Protein AF-A0A6S7GR32-F1 (afdb_monomer)

Secondary structure (DSSP, 8-state):
-HHHHHHHHHHHHHHHHIIIIIS----HHHHHHHHHHHHH-S-HHHHHHHHHHHHHH-HHHHTSS-HHHHHHHHHHHTTS-S-HHHHHHHHHHHHHTT-HHHHHHHHHHHTT-SSHHHHHHHHHHHHHTT--SHHHHHHHHHHHHH-S-HHHHHHHHHHHHHTT---HHHHHHHHHHHTT-STTGGG-

Solvent-accessible surface area (backbone atoms only — not comparable to full-atom values): 10186 Å² total; per-residue (Å²): 114,73,71,60,54,52,53,52,51,56,50,50,58,51,49,52,50,42,42,41,68,73,67,61,52,56,49,66,68,57,49,52,51,34,52,47,40,49,72,68,51,87,50,61,70,54,28,37,50,24,36,58,51,52,47,69,56,25,39,81,54,64,52,74,80,54,55,66,64,55,46,53,56,45,57,49,37,33,48,74,47,89,52,63,67,42,18,44,41,40,42,52,32,30,48,58,56,71,40,41,69,61,52,54,54,50,29,66,62,26,55,75,42,92,48,54,66,53,19,27,41,18,38,41,29,35,41,46,62,62,67,80,49,73,67,54,50,49,53,41,49,46,36,54,74,66,52,88,42,68,67,34,29,52,34,32,55,50,27,40,60,75,60,65,57,87,45,71,68,53,55,49,56,53,51,31,55,75,70,56,44,59,99,61,50,84,77,117

Structure (mmCIF, N/CA/C/O backbone):
data_AF-A0A6S7GR32-F1
#
_entry.id   AF-A0A6S7GR32-F1
#
loop_
_atom_site.group_PDB
_atom_site.id
_atom_site.type_symbol
_atom_site.label_atom_id
_atom_site.label_alt_id
_atom_site.label_comp_id
_atom_site.label_asym_id
_atom_site.label_entity_id
_atom_site.label_seq_id
_atom_site.pdbx_PDB_ins_code
_atom_site.Cartn_x
_atom_site.Cartn_y
_atom_site.Cartn_z
_atom_site.occupancy
_atom_site.B_iso_or_equiv
_atom_site.auth_seq_id
_atom_site.auth_comp_id
_atom_site.auth_asym_id
_atom_site.auth_atom_id
_atom_site.pdbx_PDB_model_num
ATOM 1 N N . MET A 1 1 ? 31.857 -22.044 -1.453 1.00 50.38 1 MET A N 1
ATOM 2 C CA . MET A 1 1 ? 30.801 -21.832 -2.475 1.00 50.38 1 MET A CA 1
ATOM 3 C C . MET A 1 1 ? 29.936 -20.596 -2.207 1.00 50.38 1 MET A C 1
ATOM 5 O O . MET A 1 1 ? 29.793 -19.805 -3.127 1.00 50.38 1 MET A O 1
ATOM 9 N N . ALA A 1 2 ? 29.456 -20.350 -0.979 1.00 52.53 2 ALA A N 1
ATOM 10 C CA . ALA A 1 2 ? 28.599 -19.193 -0.652 1.00 52.53 2 ALA A CA 1
ATOM 11 C C . ALA A 1 2 ? 29.209 -17.797 -0.938 1.00 52.53 2 ALA A C 1
ATOM 13 O O . ALA A 1 2 ? 28.502 -16.867 -1.302 1.00 52.53 2 ALA A O 1
ATOM 14 N N . HIS A 1 3 ? 30.531 -17.633 -0.836 1.00 44.41 3 HIS A N 1
ATOM 15 C CA . HIS A 1 3 ? 31.172 -16.335 -1.091 1.00 44.41 3 HIS A CA 1
ATOM 16 C C . HIS A 1 3 ? 31.232 -15.969 -2.590 1.00 44.41 3 HIS A C 1
ATOM 18 O O . HIS A 1 3 ? 31.212 -14.793 -2.945 1.00 44.41 3 HIS A O 1
ATOM 24 N N . ARG A 1 4 ? 31.278 -16.962 -3.493 1.00 47.94 4 ARG A N 1
ATOM 25 C CA . ARG A 1 4 ? 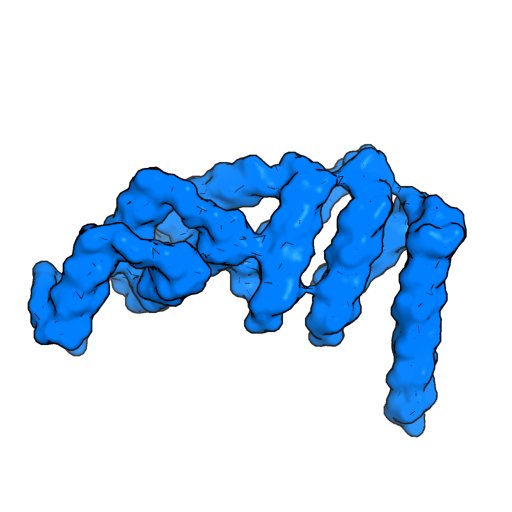31.257 -16.720 -4.950 1.00 47.94 4 ARG A CA 1
ATOM 26 C C . ARG A 1 4 ? 29.866 -16.307 -5.431 1.00 47.94 4 ARG A C 1
ATOM 28 O O . ARG A 1 4 ? 29.768 -15.399 -6.248 1.00 47.94 4 ARG A O 1
ATOM 35 N N . SER A 1 5 ? 28.809 -16.911 -4.883 1.00 61.69 5 SER A N 1
ATOM 36 C CA . SER A 1 5 ? 27.427 -16.576 -5.242 1.00 61.69 5 SER A CA 1
ATOM 37 C C . SER A 1 5 ? 27.030 -15.172 -4.783 1.00 61.69 5 SER A C 1
ATOM 39 O O . SER A 1 5 ? 26.387 -14.456 -5.542 1.00 61.69 5 SER A O 1
ATOM 41 N N . VAL A 1 6 ? 27.472 -14.725 -3.601 1.00 59.50 6 VAL A N 1
ATOM 42 C CA . VAL A 1 6 ? 27.193 -13.360 -3.110 1.00 59.50 6 VAL A CA 1
ATOM 43 C C . VAL A 1 6 ? 27.894 -12.296 -3.961 1.00 59.50 6 VAL A C 1
ATOM 45 O O . VAL A 1 6 ? 27.280 -11.296 -4.324 1.00 59.50 6 VAL A O 1
ATOM 48 N N . VAL A 1 7 ? 29.160 -12.511 -4.334 1.00 61.16 7 VAL A N 1
ATOM 49 C CA . VAL A 1 7 ? 29.910 -11.564 -5.181 1.00 61.16 7 VAL A CA 1
ATOM 50 C C . VAL A 1 7 ? 29.313 -11.484 -6.588 1.00 61.16 7 VAL A C 1
ATOM 52 O O . VAL A 1 7 ? 29.146 -10.389 -7.123 1.00 61.16 7 VAL A O 1
ATOM 55 N N . GLN A 1 8 ? 28.927 -12.622 -7.166 1.00 59.72 8 GLN A N 1
ATOM 56 C CA . GLN A 1 8 ? 28.279 -12.673 -8.477 1.00 59.72 8 GLN A CA 1
ATOM 57 C C . GLN A 1 8 ? 26.898 -11.997 -8.460 1.00 59.72 8 GLN A C 1
ATOM 59 O O . GLN A 1 8 ? 26.574 -11.242 -9.374 1.00 59.72 8 GLN A O 1
ATOM 64 N N . TYR A 1 9 ? 26.132 -12.174 -7.380 1.00 60.72 9 TYR A N 1
ATOM 65 C 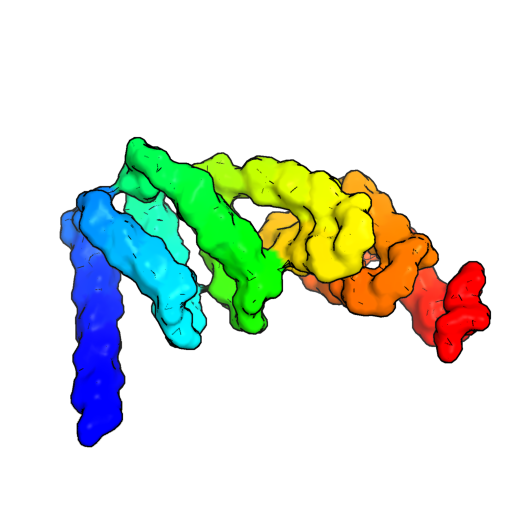CA . TYR A 1 9 ? 24.854 -11.494 -7.169 1.00 60.72 9 TYR A CA 1
ATOM 66 C C . TYR A 1 9 ? 25.021 -9.970 -7.070 1.00 60.72 9 TYR A C 1
ATOM 68 O O . TYR A 1 9 ? 24.334 -9.217 -7.754 1.00 60.72 9 TYR A O 1
ATOM 76 N N . LEU A 1 10 ? 25.992 -9.491 -6.285 1.00 61.69 10 LEU A N 1
ATOM 77 C CA . LEU A 1 10 ? 26.291 -8.057 -6.172 1.00 61.69 10 LEU A CA 1
ATOM 78 C C . LEU A 1 10 ? 26.793 -7.453 -7.493 1.00 61.69 10 LEU A C 1
ATOM 80 O O . LEU A 1 10 ? 26.490 -6.299 -7.796 1.00 61.69 10 LEU A O 1
ATOM 84 N N . SER A 1 11 ? 27.548 -8.222 -8.280 1.00 69.25 11 SER A N 1
ATOM 85 C CA . SER A 1 11 ? 28.007 -7.825 -9.615 1.00 69.25 11 SER A CA 1
ATOM 86 C C . SER A 1 11 ? 26.844 -7.666 -10.596 1.00 69.25 11 SER A C 1
ATOM 88 O O . SER A 1 11 ? 26.806 -6.696 -11.350 1.00 69.25 11 SER A O 1
ATOM 90 N N . TYR A 1 12 ? 25.880 -8.588 -10.564 1.00 73.75 12 TYR A N 1
ATOM 91 C CA . TYR A 1 12 ? 24.700 -8.565 -11.427 1.00 73.75 12 TYR A CA 1
ATOM 92 C C . TYR A 1 12 ? 23.811 -7.338 -11.169 1.00 73.75 12 TYR A C 1
ATOM 94 O O . TYR A 1 12 ? 23.479 -6.610 -12.102 1.00 73.75 12 TYR A O 1
ATOM 102 N N . HIS A 1 13 ? 23.519 -7.025 -9.902 1.00 74.38 13 HIS A N 1
ATOM 103 C CA . HIS A 1 13 ? 22.693 -5.860 -9.537 1.00 74.38 13 HIS A CA 1
ATOM 104 C C . HIS A 1 13 ? 23.341 -4.520 -9.889 1.00 74.38 13 HIS A C 1
ATOM 106 O O . HIS A 1 13 ? 22.659 -3.567 -10.272 1.00 74.38 13 HIS A O 1
ATOM 112 N N . LYS A 1 14 ? 24.672 -4.439 -9.795 1.00 79.62 14 LYS A N 1
ATOM 113 C CA . LYS A 1 14 ? 25.427 -3.269 -10.263 1.00 79.62 14 LYS A CA 1
ATOM 114 C C . LYS A 1 14 ? 25.369 -3.137 -11.783 1.00 79.62 14 LYS A C 1
ATOM 116 O O . LYS A 1 14 ? 25.127 -2.039 -12.274 1.00 79.62 14 LYS A O 1
ATOM 121 N N . ALA A 1 15 ? 25.534 -4.238 -12.517 1.00 79.19 15 ALA A N 1
ATOM 122 C CA . ALA A 1 15 ? 25.423 -4.243 -13.973 1.00 79.19 15 ALA A CA 1
ATOM 123 C C . ALA A 1 15 ? 24.021 -3.817 -14.444 1.00 79.19 15 ALA A C 1
ATOM 125 O O . ALA A 1 15 ? 23.911 -2.979 -15.337 1.00 79.19 15 ALA A O 1
ATOM 126 N N . PHE A 1 16 ? 22.958 -4.303 -13.792 1.00 81.56 16 PHE A N 1
ATOM 127 C CA . PHE A 1 16 ? 21.579 -3.885 -14.076 1.00 81.56 16 PHE A CA 1
ATOM 128 C C . PHE A 1 16 ? 21.371 -2.385 -13.870 1.00 81.56 16 PHE A C 1
ATOM 130 O O . PHE A 1 16 ? 20.755 -1.712 -14.695 1.00 81.56 16 PHE A O 1
ATOM 137 N N . ASN A 1 17 ? 21.930 -1.839 -12.789 1.00 86.44 17 ASN A N 1
ATOM 138 C CA . ASN A 1 17 ? 21.852 -0.410 -12.514 1.00 86.44 17 ASN A CA 1
ATOM 139 C C . ASN A 1 17 ? 22.537 0.424 -13.609 1.00 86.44 17 ASN A C 1
ATOM 141 O O . ASN A 1 17 ? 21.964 1.407 -14.077 1.00 86.44 17 ASN A O 1
ATOM 145 N N . VAL A 1 18 ? 23.724 -0.000 -14.053 1.00 86.56 18 VAL A N 1
ATOM 146 C CA . VAL A 1 18 ? 24.472 0.646 -15.141 1.00 86.56 18 VAL A CA 1
ATOM 147 C C . VAL A 1 18 ? 23.697 0.580 -16.460 1.00 86.56 18 VAL A C 1
ATOM 149 O O . VAL A 1 18 ? 23.513 1.613 -17.099 1.00 86.56 18 VAL A O 1
ATOM 152 N N . LEU A 1 19 ? 23.184 -0.594 -16.841 1.00 87.25 19 LEU A N 1
ATOM 153 C CA . LEU A 1 19 ? 22.379 -0.776 -18.058 1.00 87.25 19 LEU A CA 1
ATOM 154 C C . LEU A 1 19 ? 21.170 0.163 -18.087 1.00 87.25 19 LEU A C 1
ATOM 156 O O . LEU A 1 19 ? 20.990 0.935 -19.025 1.00 87.25 19 LEU A O 1
ATOM 160 N N . VAL A 1 20 ? 20.365 0.151 -17.027 1.00 88.44 20 VAL A N 1
ATOM 161 C CA . VAL A 1 20 ? 19.135 0.945 -16.989 1.00 88.44 20 VAL A CA 1
ATOM 162 C C . VAL A 1 20 ? 19.440 2.439 -16.914 1.00 88.44 20 VAL A C 1
ATOM 164 O O . VAL A 1 20 ? 18.875 3.214 -17.678 1.00 88.44 20 VAL A O 1
ATOM 167 N N . ARG A 1 21 ? 20.316 2.869 -15.997 1.00 89.19 21 ARG A N 1
ATOM 168 C CA . ARG A 1 21 ? 20.498 4.299 -15.696 1.00 89.19 21 ARG A CA 1
ATOM 169 C C . ARG A 1 21 ? 21.549 4.981 -16.556 1.00 89.19 21 ARG A C 1
ATOM 171 O O . ARG A 1 21 ? 21.327 6.109 -16.979 1.00 89.19 21 ARG A O 1
ATOM 178 N N . GLN A 1 22 ? 22.693 4.336 -16.779 1.00 87.56 22 GLN A N 1
ATOM 179 C CA . GLN A 1 22 ? 23.811 4.950 -17.503 1.00 87.56 22 GLN A CA 1
ATOM 180 C C . GLN A 1 22 ? 23.703 4.715 -19.006 1.00 87.56 22 GLN A C 1
ATOM 182 O O . GLN A 1 22 ? 23.950 5.633 -19.779 1.00 87.56 22 GLN A O 1
ATOM 187 N N . MET A 1 23 ? 23.291 3.514 -19.421 1.00 87.38 23 MET A N 1
ATOM 188 C CA . MET A 1 23 ? 23.079 3.210 -20.841 1.00 87.38 23 MET A CA 1
ATOM 189 C C . MET A 1 23 ? 21.661 3.542 -21.324 1.00 87.38 23 MET A C 1
ATOM 191 O O . MET A 1 23 ? 21.389 3.453 -22.518 1.00 87.38 23 MET A O 1
ATOM 195 N N . ASN A 1 24 ? 20.767 3.958 -20.417 1.00 86.62 24 ASN A N 1
ATOM 196 C CA . ASN A 1 24 ? 19.378 4.316 -20.715 1.00 86.62 24 ASN A CA 1
ATOM 197 C C . ASN A 1 24 ? 18.604 3.181 -21.422 1.00 86.62 24 ASN A C 1
ATOM 199 O O . ASN A 1 24 ? 17.704 3.441 -22.224 1.00 86.62 24 ASN A O 1
ATOM 203 N N . SER A 1 25 ? 18.946 1.920 -21.129 1.00 86.25 25 SER A N 1
ATOM 204 C CA . SER A 1 25 ? 18.270 0.747 -21.686 1.00 86.25 25 SER A CA 1
ATOM 205 C C . SER A 1 25 ? 16.873 0.596 -21.081 1.00 86.25 25 SER A C 1
ATOM 207 O O . SER A 1 25 ? 16.717 0.445 -19.867 1.00 86.25 25 SER A O 1
ATOM 209 N N . LYS A 1 26 ? 15.847 0.632 -21.939 1.00 87.00 26 LYS A N 1
ATOM 210 C CA . LYS A 1 26 ? 14.417 0.560 -21.569 1.00 87.00 26 LYS A CA 1
ATOM 211 C C . LYS A 1 26 ? 13.663 -0.513 -22.354 1.00 87.00 26 LYS A C 1
ATOM 213 O O . LYS A 1 26 ? 12.447 -0.431 -22.520 1.00 87.00 26 LYS A O 1
ATOM 218 N N . ASP A 1 27 ? 14.401 -1.483 -22.878 1.00 85.62 27 ASP A N 1
ATOM 219 C CA . ASP A 1 27 ? 13.859 -2.540 -23.719 1.00 85.6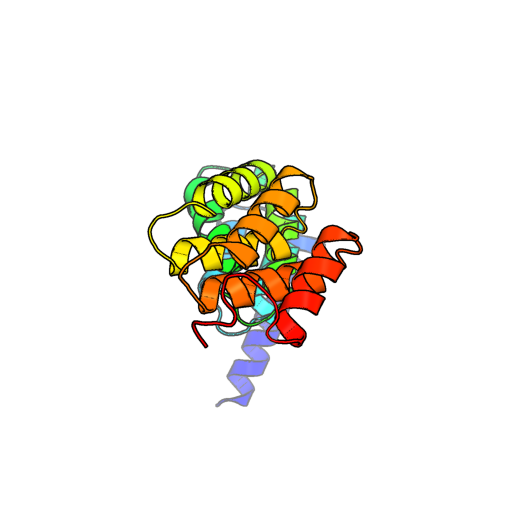2 27 ASP A CA 1
ATOM 220 C C . ASP A 1 27 ? 12.951 -3.474 -22.920 1.00 85.62 27 ASP A C 1
ATOM 222 O O . ASP A 1 27 ? 13.098 -3.629 -21.705 1.00 85.62 27 ASP A O 1
ATOM 226 N N . LYS A 1 28 ? 12.033 -4.150 -23.620 1.00 87.06 28 LYS A N 1
ATOM 227 C CA . LYS A 1 28 ? 11.055 -5.062 -23.006 1.00 87.06 28 LYS A CA 1
ATOM 228 C C . LYS A 1 28 ? 11.717 -6.104 -22.097 1.00 87.06 28 LYS A C 1
ATOM 230 O O . LYS A 1 28 ? 11.256 -6.310 -20.984 1.00 87.06 28 LYS A O 1
ATOM 235 N N . ILE A 1 29 ? 12.843 -6.670 -22.534 1.00 88.12 29 ILE A N 1
ATOM 236 C CA . ILE A 1 29 ? 13.603 -7.685 -21.786 1.00 88.12 29 ILE A CA 1
ATOM 237 C C . ILE A 1 29 ? 14.076 -7.143 -20.428 1.00 88.12 29 ILE A C 1
ATOM 239 O O . ILE A 1 29 ? 14.043 -7.851 -19.425 1.00 88.12 29 ILE A O 1
ATOM 243 N N . ILE A 1 30 ? 14.495 -5.874 -20.374 1.00 88.88 30 ILE A N 1
ATOM 244 C CA . ILE A 1 30 ? 14.928 -5.233 -19.128 1.00 88.88 30 ILE A CA 1
ATOM 245 C C . ILE A 1 30 ? 13.737 -5.051 -18.188 1.00 88.88 30 ILE A C 1
ATOM 247 O O . ILE A 1 30 ? 13.846 -5.354 -17.002 1.00 88.88 30 ILE A O 1
ATOM 251 N N . VAL A 1 31 ? 12.593 -4.599 -18.708 1.00 90.12 31 VAL A N 1
ATOM 252 C CA . VAL A 1 31 ? 11.358 -4.464 -17.920 1.00 90.12 31 VAL A CA 1
ATOM 253 C C . VAL A 1 31 ? 10.909 -5.819 -17.373 1.00 90.12 31 VAL A C 1
ATOM 255 O O . VAL A 1 31 ? 10.646 -5.926 -16.178 1.00 90.12 31 VAL A O 1
ATOM 258 N N . GLU A 1 32 ? 10.879 -6.857 -18.208 1.00 91.19 32 GLU A N 1
ATOM 259 C CA . GLU A 1 32 ? 10.504 -8.222 -17.815 1.00 91.19 32 GLU A CA 1
ATOM 260 C C . GLU A 1 32 ? 11.429 -8.769 -16.722 1.00 91.19 32 GLU A C 1
ATOM 262 O O . GLU A 1 32 ? 10.954 -9.310 -15.725 1.00 91.19 32 GLU A O 1
ATOM 267 N N . ALA A 1 33 ? 12.742 -8.565 -16.845 1.00 91.25 33 ALA A N 1
ATOM 268 C CA . ALA A 1 33 ? 13.700 -8.985 -15.827 1.00 91.25 33 ALA A CA 1
ATOM 269 C C . ALA A 1 33 ? 13.514 -8.235 -14.496 1.00 91.25 33 ALA A C 1
ATOM 271 O O . ALA A 1 33 ? 13.578 -8.844 -13.429 1.00 91.25 33 ALA A O 1
ATOM 272 N N . LEU A 1 34 ? 13.236 -6.927 -14.538 1.00 92.94 34 LEU A N 1
ATOM 273 C CA . LEU A 1 34 ? 12.947 -6.140 -13.335 1.00 92.94 34 LEU A CA 1
ATOM 274 C C . LEU A 1 34 ? 11.633 -6.567 -12.668 1.00 92.94 34 LEU A C 1
ATOM 276 O O . LEU A 1 34 ? 11.580 -6.662 -11.443 1.00 92.94 34 LEU A O 1
ATOM 280 N N . LEU A 1 35 ? 10.586 -6.848 -13.448 1.00 93.69 35 LEU A N 1
ATOM 281 C CA . LEU A 1 35 ? 9.316 -7.371 -12.933 1.00 93.69 35 LEU A CA 1
ATOM 282 C C . LEU A 1 35 ? 9.490 -8.771 -12.337 1.00 93.69 35 LEU A C 1
ATOM 284 O O . LEU A 1 35 ? 8.933 -9.058 -11.276 1.00 93.69 35 LEU A O 1
ATOM 288 N N . HIS A 1 36 ? 10.312 -9.614 -12.966 1.00 93.50 36 HIS A N 1
ATOM 289 C CA . HIS A 1 36 ? 10.669 -10.921 -12.433 1.00 93.50 36 HIS A CA 1
ATOM 290 C C . HIS A 1 36 ? 11.359 -10.793 -11.070 1.00 93.50 36 HIS A C 1
ATOM 292 O O . HIS A 1 36 ? 10.877 -11.372 -10.100 1.00 93.50 36 HIS A O 1
ATOM 298 N N . GLU A 1 37 ? 12.417 -9.981 -10.958 1.00 92.88 37 GLU A N 1
ATOM 299 C CA . GLU A 1 37 ? 13.110 -9.723 -9.684 1.00 92.88 37 GLU A CA 1
ATOM 300 C C . GLU A 1 37 ? 12.163 -9.147 -8.625 1.00 92.88 37 GLU A C 1
ATOM 302 O O . GLU A 1 37 ? 12.153 -9.591 -7.472 1.00 92.88 37 GLU A O 1
ATOM 307 N N . LEU A 1 38 ? 11.307 -8.199 -9.015 1.00 94.06 38 LEU A N 1
ATOM 308 C CA . LEU A 1 38 ? 10.305 -7.626 -8.125 1.00 94.06 38 LEU A CA 1
ATOM 309 C C . LEU A 1 38 ? 9.330 -8.681 -7.593 1.00 94.06 38 LEU A C 1
ATOM 311 O O . LEU A 1 38 ? 8.898 -8.560 -6.447 1.00 94.06 38 LEU A O 1
ATOM 315 N N . ASN A 1 39 ? 8.989 -9.704 -8.383 1.00 93.94 39 ASN A N 1
ATOM 316 C CA . ASN A 1 39 ? 8.018 -10.734 -8.021 1.00 93.94 39 ASN A CA 1
ATOM 317 C C . ASN A 1 39 ? 8.645 -11.914 -7.251 1.00 93.94 39 ASN A C 1
ATOM 319 O O . ASN A 1 39 ? 8.076 -12.362 -6.248 1.00 93.94 39 ASN A O 1
ATOM 323 N N . THR A 1 40 ? 9.831 -12.381 -7.647 1.00 93.00 40 THR A N 1
ATOM 324 C CA . THR A 1 40 ? 10.410 -13.655 -7.180 1.00 93.00 40 THR A CA 1
ATOM 325 C C . THR A 1 40 ? 11.543 -13.503 -6.164 1.00 93.00 40 THR A C 1
ATOM 327 O O . THR A 1 40 ? 11.777 -14.420 -5.378 1.00 93.00 40 THR A O 1
ATOM 330 N N . SER A 1 41 ? 12.223 -12.354 -6.108 1.00 92.25 41 SER A N 1
ATOM 331 C CA . SER A 1 41 ? 13.451 -12.213 -5.314 1.00 92.25 41 SER A CA 1
ATOM 332 C C . SER A 1 41 ? 13.213 -12.343 -3.807 1.00 92.25 41 SER A C 1
ATOM 334 O O . SER A 1 41 ? 12.377 -11.656 -3.227 1.00 92.25 41 SER A O 1
ATOM 336 N N . ILE A 1 42 ? 13.966 -13.193 -3.112 1.00 89.00 42 ILE A N 1
ATOM 337 C CA . ILE A 1 42 ? 13.839 -13.343 -1.647 1.00 89.00 42 ILE A CA 1
ATOM 338 C C . ILE A 1 42 ? 14.432 -12.121 -0.918 1.00 89.00 42 ILE A C 1
ATOM 340 O O . ILE A 1 42 ? 14.045 -11.793 0.203 1.00 89.00 42 ILE A O 1
ATOM 344 N N . ASN A 1 43 ? 15.363 -11.407 -1.558 1.00 91.50 43 ASN A N 1
ATOM 345 C CA . ASN A 1 43 ? 16.024 -10.252 -0.968 1.00 91.50 43 ASN A CA 1
ATOM 346 C C . ASN A 1 43 ? 15.193 -8.978 -1.171 1.00 91.50 43 ASN A C 1
ATOM 348 O O . ASN A 1 43 ? 15.092 -8.447 -2.277 1.00 91.50 43 ASN A O 1
ATOM 352 N N . TRP A 1 44 ? 14.659 -8.432 -0.079 1.00 94.38 44 TRP A N 1
ATOM 353 C CA . TRP A 1 44 ? 13.839 -7.221 -0.118 1.00 94.38 44 TRP A CA 1
ATOM 354 C C . TRP A 1 44 ? 14.566 -6.012 -0.730 1.00 94.38 44 TRP A C 1
ATOM 356 O O . TRP A 1 44 ? 13.928 -5.202 -1.397 1.00 94.38 44 TRP A O 1
ATOM 366 N N . LYS A 1 45 ? 15.894 -5.904 -0.572 1.00 94.19 45 LYS A N 1
ATOM 367 C CA . LYS A 1 45 ? 16.683 -4.801 -1.152 1.00 94.19 45 LYS A CA 1
ATOM 368 C C . LYS A 1 45 ? 16.687 -4.844 -2.675 1.00 94.19 45 LYS A C 1
ATOM 370 O O . LYS A 1 45 ? 16.711 -3.802 -3.320 1.00 94.19 45 LYS A O 1
ATOM 375 N N . VAL A 1 46 ? 16.635 -6.045 -3.244 1.00 93.06 46 VAL A N 1
ATOM 376 C CA . VAL A 1 46 ? 16.566 -6.231 -4.694 1.00 93.06 46 VAL A CA 1
ATOM 377 C C . VAL A 1 46 ? 15.189 -5.864 -5.223 1.00 93.06 46 VAL A C 1
ATOM 379 O O . VAL A 1 46 ? 15.106 -5.191 -6.243 1.00 93.06 46 VAL A O 1
ATOM 382 N N . ARG A 1 47 ? 14.114 -6.171 -4.487 1.00 95.56 47 ARG A N 1
ATOM 383 C CA . ARG A 1 47 ? 12.769 -5.675 -4.823 1.00 95.56 47 ARG A CA 1
ATOM 384 C C . ARG A 1 47 ? 12.696 -4.144 -4.796 1.00 95.56 47 ARG A C 1
ATOM 386 O O . ARG A 1 47 ? 12.152 -3.552 -5.721 1.00 95.56 47 ARG A O 1
ATOM 393 N N . VAL A 1 48 ? 13.287 -3.499 -3.782 1.00 96.19 48 VAL A N 1
ATOM 394 C CA . VAL A 1 48 ? 13.389 -2.024 -3.718 1.00 96.19 48 VAL A CA 1
ATOM 395 C C . VAL A 1 48 ? 14.146 -1.479 -4.930 1.00 96.19 48 VAL A C 1
ATOM 397 O O . VAL A 1 48 ? 13.645 -0.589 -5.614 1.00 96.19 48 VAL A O 1
ATOM 400 N N . GLN A 1 49 ? 15.307 -2.056 -5.249 1.00 95.12 49 GLN A N 1
ATOM 401 C CA . GLN A 1 49 ? 16.094 -1.642 -6.408 1.00 95.12 49 GLN A CA 1
ATOM 402 C C . GLN A 1 49 ? 15.332 -1.842 -7.725 1.00 95.12 49 GLN A C 1
ATOM 404 O O . GLN A 1 49 ? 15.383 -0.977 -8.597 1.00 95.12 49 GLN A O 1
ATOM 409 N N . ALA A 1 50 ? 14.600 -2.948 -7.872 1.00 94.94 50 ALA A N 1
ATOM 410 C CA . ALA A 1 50 ? 13.763 -3.195 -9.037 1.00 94.94 50 ALA A CA 1
ATOM 411 C C . ALA A 1 50 ? 12.677 -2.119 -9.181 1.00 94.94 50 ALA A C 1
ATOM 413 O O . ALA A 1 50 ? 12.502 -1.588 -10.278 1.00 94.94 50 ALA A O 1
ATOM 414 N N . CYS A 1 51 ? 12.023 -1.716 -8.083 1.00 97.00 51 CYS A N 1
ATOM 415 C CA . CYS A 1 51 ? 11.097 -0.583 -8.103 1.00 97.00 51 CYS A CA 1
ATOM 416 C C . CYS A 1 51 ? 11.781 0.712 -8.563 1.00 97.00 51 CYS A C 1
ATOM 418 O O . CYS A 1 51 ? 11.259 1.388 -9.446 1.00 97.00 51 CYS A O 1
ATOM 420 N N . ASP A 1 52 ? 12.957 1.042 -8.022 1.00 96.38 52 ASP A N 1
ATOM 421 C CA . ASP A 1 52 ? 13.700 2.253 -8.398 1.00 96.38 52 ASP A CA 1
ATOM 422 C C . ASP A 1 52 ? 14.087 2.284 -9.881 1.00 96.38 52 ASP A C 1
ATOM 424 O O . ASP A 1 52 ? 14.077 3.342 -10.519 1.00 96.38 52 ASP A O 1
ATOM 428 N N . LEU A 1 53 ? 14.453 1.131 -10.439 1.00 95.06 53 LEU A N 1
ATOM 429 C CA . LEU A 1 53 ? 14.795 1.000 -11.850 1.00 95.06 53 LEU A CA 1
ATOM 430 C C . LEU A 1 53 ? 13.544 1.062 -12.736 1.00 95.06 53 LEU A C 1
ATOM 432 O O . LEU A 1 53 ? 13.561 1.775 -13.736 1.00 95.06 53 LEU A O 1
ATOM 436 N N . LEU A 1 54 ? 12.437 0.424 -12.347 1.00 95.00 54 LEU A N 1
ATOM 437 C CA . LEU A 1 54 ? 11.155 0.534 -13.056 1.00 95.00 54 LEU A CA 1
ATOM 438 C C . LEU A 1 54 ? 10.614 1.971 -13.050 1.00 95.00 54 LEU A C 1
ATOM 440 O O . LEU A 1 54 ? 10.094 2.436 -14.065 1.00 95.00 54 LEU A O 1
ATOM 444 N N . MET A 1 55 ? 10.787 2.709 -11.948 1.00 95.25 55 MET A N 1
ATOM 445 C CA . MET A 1 55 ? 10.444 4.133 -11.888 1.00 95.25 55 MET A CA 1
ATOM 446 C C . MET A 1 55 ? 11.283 4.963 -12.866 1.00 95.25 55 MET A C 1
ATOM 448 O O . MET A 1 55 ? 10.741 5.838 -13.539 1.00 95.25 55 MET A O 1
ATOM 452 N N . PHE A 1 56 ? 12.582 4.665 -12.994 1.00 94.06 56 PHE A N 1
ATOM 453 C CA . PHE A 1 56 ? 13.462 5.327 -13.963 1.00 94.06 56 PHE A CA 1
ATOM 454 C C . PHE A 1 56 ? 13.084 5.011 -15.419 1.00 94.06 56 PHE A C 1
ATOM 456 O O . PHE A 1 56 ? 13.095 5.899 -16.276 1.00 94.06 56 PHE A O 1
ATOM 463 N N . VAL A 1 57 ? 12.734 3.753 -15.710 1.00 92.62 57 VAL A N 1
ATOM 464 C CA . VAL A 1 57 ? 12.247 3.342 -17.036 1.00 92.62 57 VAL A CA 1
ATOM 465 C C . VAL A 1 57 ? 10.961 4.103 -17.385 1.00 92.62 57 VAL A C 1
ATOM 467 O O . VAL A 1 57 ? 10.831 4.627 -18.497 1.00 92.62 57 VAL A O 1
ATOM 470 N N . GLY A 1 58 ? 10.060 4.244 -16.410 1.00 89.88 58 GLY A N 1
ATOM 471 C CA . GLY A 1 58 ? 8.851 5.052 -16.504 1.00 89.88 58 GLY A CA 1
ATOM 472 C C . GLY A 1 58 ? 7.698 4.359 -17.235 1.00 89.88 58 GLY A C 1
ATOM 473 O O . GLY A 1 58 ? 7.845 3.331 -17.895 1.00 89.88 58 GLY A O 1
ATOM 474 N N . ASN A 1 59 ? 6.507 4.948 -17.130 1.00 89.50 59 ASN A N 1
ATOM 475 C CA . ASN A 1 59 ? 5.261 4.288 -17.525 1.00 89.50 59 ASN A CA 1
ATOM 476 C C . ASN A 1 59 ? 5.169 3.895 -19.011 1.00 89.50 59 ASN A C 1
ATOM 478 O O . ASN A 1 59 ? 4.669 2.816 -19.309 1.00 89.50 59 ASN A O 1
ATOM 482 N N . ARG A 1 60 ? 5.668 4.728 -19.935 1.00 86.06 60 ARG A N 1
ATOM 483 C CA . ARG A 1 60 ? 5.563 4.503 -21.389 1.00 86.06 60 ARG A CA 1
ATOM 484 C C . ARG A 1 60 ? 6.238 3.208 -21.828 1.00 86.06 60 ARG A C 1
ATOM 486 O O . ARG A 1 60 ? 5.756 2.556 -22.744 1.00 86.06 60 ARG A O 1
ATOM 493 N N . HIS A 1 61 ? 7.350 2.871 -21.184 1.00 83.88 61 HIS A N 1
ATOM 494 C CA . HIS A 1 61 ? 8.151 1.700 -21.518 1.00 83.88 61 HIS A 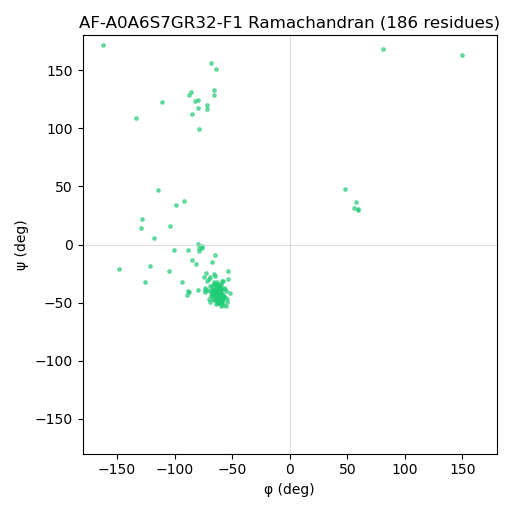CA 1
ATOM 495 C C . HIS A 1 61 ? 7.757 0.481 -20.680 1.00 83.88 61 HIS A C 1
ATOM 497 O O . HIS A 1 61 ? 7.803 -0.636 -21.179 1.00 83.88 61 HIS A O 1
ATOM 503 N N . VAL A 1 62 ? 7.324 0.686 -19.430 1.00 86.19 62 VAL A N 1
ATOM 504 C CA . VAL A 1 62 ? 6.879 -0.414 -18.562 1.00 86.19 62 VAL A CA 1
ATOM 505 C C . VAL A 1 62 ? 5.530 -0.988 -19.015 1.00 86.19 62 VAL A C 1
ATOM 507 O O . VAL A 1 62 ? 5.337 -2.196 -18.992 1.00 86.19 62 VAL A O 1
ATOM 510 N N . LEU A 1 63 ? 4.593 -0.143 -19.454 1.00 84.69 63 LEU A N 1
ATOM 511 C CA . LEU A 1 63 ? 3.196 -0.531 -19.692 1.00 84.69 63 LEU A CA 1
ATOM 512 C C . LEU A 1 63 ? 2.871 -0.833 -21.163 1.00 84.69 63 LEU A C 1
ATOM 514 O O . LEU A 1 63 ? 1.770 -0.542 -21.622 1.00 84.69 63 LEU A O 1
ATOM 518 N N . VAL A 1 64 ? 3.814 -1.393 -21.924 1.00 79.00 64 VAL A N 1
ATOM 519 C CA . VAL A 1 64 ? 3.629 -1.586 -23.374 1.00 79.00 64 VAL A CA 1
ATOM 520 C C . VAL A 1 64 ? 2.481 -2.557 -23.690 1.00 79.00 64 VAL A C 1
ATOM 522 O O . VAL A 1 64 ? 1.791 -2.324 -24.682 1.00 79.00 64 VAL A O 1
ATOM 525 N N . LYS A 1 65 ? 2.234 -3.595 -22.866 1.00 72.38 65 LYS A N 1
ATOM 526 C CA . LYS A 1 65 ? 1.088 -4.525 -23.032 1.00 72.38 65 LYS A CA 1
ATOM 527 C C . LYS A 1 65 ? 0.497 -5.124 -21.743 1.00 72.38 65 LYS A C 1
ATOM 529 O O . LYS A 1 65 ? -0.674 -5.480 -21.756 1.00 72.38 65 LYS A O 1
ATOM 534 N N . ASP A 1 66 ? 1.233 -5.160 -20.631 1.00 86.38 66 ASP A N 1
ATOM 535 C CA . ASP A 1 66 ? 0.912 -6.073 -19.515 1.00 86.38 66 ASP A CA 1
ATOM 536 C C . ASP A 1 66 ? 0.491 -5.340 -18.224 1.00 86.38 66 ASP A C 1
ATOM 538 O O . ASP A 1 66 ? 0.976 -5.600 -17.125 1.00 86.38 66 ASP A O 1
ATOM 542 N N . VAL A 1 67 ? -0.415 -4.362 -18.352 1.00 91.94 67 VAL A N 1
ATOM 543 C CA . VAL A 1 67 ? -0.819 -3.485 -17.232 1.00 91.94 67 VAL A CA 1
ATOM 544 C C . VAL A 1 67 ? -1.448 -4.260 -16.073 1.00 91.94 67 VAL A C 1
ATOM 546 O O . VAL A 1 67 ? -1.215 -3.913 -14.916 1.00 91.94 67 VAL A O 1
ATOM 549 N N . ASP A 1 68 ? -2.259 -5.274 -16.373 1.00 94.06 68 ASP A N 1
ATOM 550 C CA . ASP A 1 68 ? -2.985 -6.038 -15.358 1.00 94.06 68 ASP A CA 1
ATOM 551 C C . ASP A 1 68 ? -2.053 -6.917 -14.526 1.00 94.06 68 ASP A C 1
ATOM 553 O O . ASP A 1 68 ? -2.095 -6.832 -13.303 1.00 94.06 68 ASP A O 1
ATOM 557 N N . GLU A 1 69 ? -1.143 -7.653 -15.166 1.00 92.38 69 GLU A N 1
ATOM 558 C CA . GLU A 1 69 ? -0.138 -8.468 -14.473 1.00 92.38 69 GLU A CA 1
ATOM 559 C C . GLU A 1 69 ? 0.751 -7.603 -13.568 1.00 92.38 69 GLU A C 1
ATOM 561 O O . GLU A 1 69 ? 0.955 -7.903 -12.389 1.00 92.38 69 GLU A O 1
ATOM 566 N N . ILE A 1 70 ? 1.230 -6.468 -14.090 1.00 94.62 70 ILE A N 1
ATOM 567 C CA . ILE A 1 70 ? 2.032 -5.521 -13.310 1.00 94.62 70 ILE A CA 1
ATOM 568 C C . ILE A 1 70 ? 1.224 -5.007 -12.120 1.00 94.62 70 ILE A C 1
ATOM 570 O O . ILE A 1 70 ? 1.730 -4.947 -10.999 1.00 94.62 70 ILE A O 1
ATOM 574 N N . PHE A 1 71 ? -0.038 -4.643 -12.342 1.00 97.19 71 PHE A N 1
ATOM 575 C CA . PHE A 1 71 ? -0.902 -4.175 -11.272 1.00 97.19 71 PHE A CA 1
ATOM 576 C C . PHE A 1 71 ? -1.126 -5.251 -10.205 1.00 97.19 71 PHE A C 1
ATOM 578 O O . PHE A 1 71 ? -1.057 -4.921 -9.028 1.00 97.19 71 PHE A O 1
ATOM 585 N N . GLU A 1 72 ? -1.338 -6.513 -10.575 1.00 95.94 72 GLU A N 1
ATOM 586 C CA . GLU A 1 72 ? -1.517 -7.625 -9.632 1.00 95.94 72 GLU A CA 1
ATOM 587 C C . GLU A 1 72 ? -0.282 -7.850 -8.752 1.00 95.94 72 GLU A C 1
ATOM 589 O O . GLU A 1 72 ? -0.406 -7.987 -7.531 1.00 95.94 72 GLU A O 1
ATOM 594 N N . ILE A 1 73 ? 0.920 -7.814 -9.341 1.00 95.88 73 ILE A N 1
ATOM 595 C CA . ILE A 1 73 ? 2.181 -7.920 -8.591 1.00 95.88 73 ILE A CA 1
ATOM 596 C C . ILE A 1 73 ? 2.290 -6.776 -7.577 1.00 95.88 73 ILE A C 1
ATOM 598 O O . ILE A 1 73 ? 2.555 -7.009 -6.395 1.00 95.88 73 ILE A O 1
ATOM 602 N N . LEU A 1 74 ? 2.080 -5.537 -8.028 1.00 97.62 74 LEU A N 1
ATOM 603 C CA . LEU A 1 74 ? 2.213 -4.352 -7.181 1.00 97.62 74 LEU A CA 1
ATOM 604 C C . LEU A 1 74 ? 1.129 -4.291 -6.102 1.00 97.62 74 LEU A C 1
ATOM 606 O O . LEU A 1 74 ? 1.426 -3.969 -4.956 1.00 97.62 74 LEU A O 1
ATOM 610 N N . GLU A 1 75 ? -0.112 -4.624 -6.440 1.00 97.38 75 GLU A N 1
ATOM 611 C CA . GLU A 1 75 ? -1.236 -4.643 -5.506 1.00 97.38 75 GLU A CA 1
ATOM 612 C C . GLU A 1 75 ? -0.996 -5.631 -4.371 1.00 97.38 75 GLU A C 1
ATOM 614 O O . GLU A 1 75 ? -1.102 -5.255 -3.207 1.00 97.38 75 GLU A O 1
ATOM 619 N N . ARG A 1 76 ? -0.577 -6.859 -4.689 1.00 97.19 76 ARG A N 1
ATOM 620 C CA . ARG A 1 76 ? -0.224 -7.852 -3.671 1.00 97.19 76 ARG A CA 1
ATOM 621 C C . ARG A 1 76 ? 0.891 -7.342 -2.759 1.00 97.19 76 ARG A C 1
ATOM 623 O O . ARG A 1 76 ? 0.791 -7.424 -1.536 1.00 97.19 76 ARG A O 1
ATOM 630 N N . LEU A 1 77 ? 1.942 -6.759 -3.338 1.00 97.50 77 LEU A N 1
ATOM 631 C CA . LEU A 1 77 ? 3.078 -6.246 -2.572 1.00 97.50 77 LEU A CA 1
ATOM 632 C C . LEU A 1 77 ? 2.739 -5.036 -1.683 1.00 97.50 77 LEU A C 1
ATOM 634 O O . LEU A 1 77 ? 3.526 -4.746 -0.783 1.00 97.50 77 LEU A O 1
ATOM 638 N N . LEU A 1 78 ? 1.597 -4.357 -1.867 1.00 97.25 78 LEU A N 1
ATOM 639 C CA . LEU A 1 78 ? 1.157 -3.285 -0.961 1.00 97.25 78 LEU A CA 1
ATOM 640 C C . LEU A 1 78 ? 0.833 -3.784 0.449 1.00 97.25 78 LEU A C 1
ATOM 642 O O . LEU A 1 78 ? 0.942 -2.999 1.392 1.00 97.25 78 LEU A O 1
ATOM 646 N N . TRP A 1 79 ? 0.443 -5.049 0.614 1.00 96.06 79 TRP A N 1
ATOM 647 C CA . TRP A 1 79 ? 0.042 -5.598 1.914 1.00 96.06 79 TRP A CA 1
ATOM 648 C C . TRP A 1 79 ? 0.812 -6.856 2.325 1.00 96.06 79 TRP A C 1
ATOM 650 O O . TRP A 1 79 ? 1.085 -7.023 3.512 1.00 96.06 79 TRP A O 1
ATOM 660 N N . ASP A 1 80 ? 1.214 -7.695 1.371 1.00 93.94 80 ASP A N 1
ATOM 661 C CA . ASP A 1 80 ? 1.773 -9.037 1.611 1.00 93.94 80 ASP A CA 1
ATOM 662 C C . ASP A 1 80 ? 3.267 -9.018 1.979 1.00 93.94 80 ASP A C 1
ATOM 664 O O . ASP A 1 80 ? 3.825 -9.9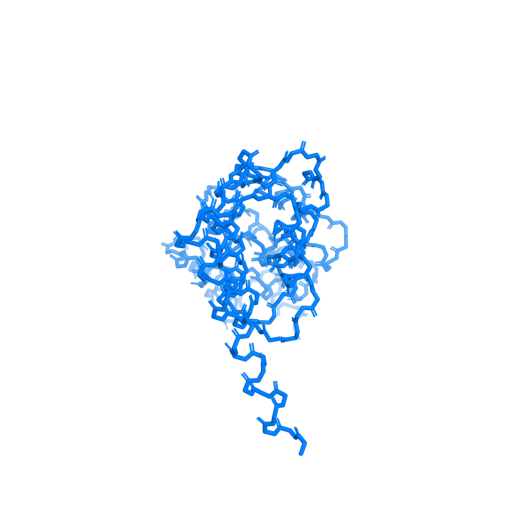78 2.507 1.00 93.94 80 ASP A O 1
ATOM 668 N N . HIS A 1 81 ? 3.968 -7.912 1.717 1.00 94.88 81 HIS A N 1
ATOM 669 C CA . HIS A 1 81 ? 5.413 -7.879 1.918 1.00 94.88 81 HIS A CA 1
ATOM 670 C C . HIS A 1 81 ? 5.792 -7.487 3.352 1.00 94.88 81 HIS A C 1
ATOM 672 O O . HIS A 1 81 ? 5.376 -6.435 3.825 1.00 94.88 81 HIS A O 1
ATOM 678 N N . ALA A 1 82 ? 6.653 -8.259 4.026 1.00 92.81 82 ALA A N 1
ATOM 679 C CA . ALA A 1 82 ? 7.050 -8.017 5.422 1.00 92.81 82 ALA A CA 1
ATOM 680 C C . ALA A 1 82 ? 7.784 -6.678 5.642 1.00 92.81 82 ALA A C 1
ATOM 682 O O . ALA A 1 82 ? 7.527 -5.965 6.615 1.00 92.81 82 ALA A O 1
ATOM 683 N N . HIS A 1 83 ? 8.686 -6.315 4.725 1.00 95.75 83 HIS A N 1
ATOM 684 C CA . HIS A 1 83 ? 9.464 -5.078 4.820 1.00 95.75 83 HIS A CA 1
ATOM 685 C C . HIS A 1 83 ? 8.663 -3.860 4.377 1.00 95.75 83 HIS A C 1
ATOM 687 O O . HIS A 1 83 ? 8.210 -3.781 3.234 1.00 95.75 83 HIS A O 1
ATOM 693 N N . GLN A 1 84 ? 8.584 -2.871 5.267 1.00 94.25 84 GLN A N 1
ATOM 694 C CA . GLN A 1 84 ? 7.897 -1.617 4.998 1.00 94.25 84 GLN A CA 1
ATOM 695 C C . GLN A 1 84 ? 8.483 -0.854 3.805 1.00 94.25 84 GLN A C 1
ATOM 697 O O . GLN A 1 84 ? 7.744 -0.258 3.029 1.00 94.25 84 GLN A O 1
ATOM 702 N N . GLU A 1 85 ? 9.799 -0.879 3.642 1.00 96.62 85 GLU A N 1
ATOM 703 C CA . GLU A 1 85 ? 10.472 -0.144 2.573 1.00 96.62 85 GLU A CA 1
ATOM 704 C C . GLU A 1 85 ? 10.018 -0.606 1.181 1.00 96.62 85 GLU A C 1
ATOM 706 O O . GLU A 1 85 ? 9.734 0.225 0.324 1.00 96.62 85 GLU A O 1
ATOM 711 N N . VAL A 1 86 ? 9.817 -1.918 0.993 1.00 97.69 86 VAL A N 1
ATOM 712 C CA . VAL A 1 86 ? 9.253 -2.473 -0.250 1.00 97.69 86 VAL A CA 1
ATOM 713 C C . VAL A 1 86 ? 7.834 -1.964 -0.473 1.00 97.69 86 VAL A C 1
ATOM 715 O O . VAL A 1 86 ? 7.542 -1.448 -1.546 1.00 97.69 86 VAL A O 1
ATOM 718 N N . ARG A 1 87 ? 6.966 -2.041 0.546 1.00 98.06 87 ARG A N 1
ATOM 719 C CA . ARG A 1 87 ? 5.575 -1.567 0.451 1.00 98.06 87 ARG A CA 1
ATOM 720 C C . ARG A 1 87 ? 5.500 -0.088 0.050 1.00 98.06 87 ARG A C 1
ATOM 722 O O . ARG A 1 87 ? 4.746 0.274 -0.849 1.00 98.06 87 ARG A O 1
ATOM 729 N N . SER A 1 88 ? 6.321 0.759 0.674 1.00 97.69 88 SER A N 1
ATOM 730 C CA . SER A 1 88 ? 6.413 2.187 0.340 1.00 97.69 88 SER A CA 1
ATOM 731 C C . SER A 1 88 ? 6.908 2.407 -1.090 1.00 97.69 88 SER A C 1
ATOM 733 O O . SER A 1 88 ? 6.315 3.180 -1.839 1.00 97.69 88 SER A O 1
ATOM 735 N N . LYS A 1 89 ? 7.947 1.680 -1.514 1.00 98.25 89 LYS A N 1
ATOM 736 C CA . LYS A 1 89 ? 8.508 1.842 -2.859 1.00 98.25 89 LYS A CA 1
ATOM 737 C C . LYS A 1 89 ? 7.576 1.324 -3.960 1.00 98.25 89 LYS A C 1
ATOM 739 O O . LYS A 1 89 ? 7.530 1.883 -5.050 1.00 98.25 89 LYS A O 1
ATOM 744 N N . VAL A 1 90 ? 6.763 0.314 -3.659 1.00 98.44 90 VAL A N 1
ATOM 745 C CA . VAL A 1 90 ? 5.659 -0.146 -4.514 1.00 98.44 90 VAL A CA 1
ATOM 746 C C . VAL A 1 90 ? 4.567 0.918 -4.649 1.00 98.44 90 VAL A C 1
ATOM 748 O O . VAL A 1 90 ? 4.092 1.154 -5.758 1.00 98.44 90 VAL A O 1
ATOM 751 N N . ALA A 1 91 ? 4.195 1.610 -3.567 1.00 98.56 91 ALA A N 1
ATOM 752 C CA . ALA A 1 91 ? 3.238 2.717 -3.636 1.00 98.56 91 ALA A CA 1
ATOM 753 C C . ALA A 1 91 ? 3.744 3.874 -4.523 1.00 98.56 91 ALA A C 1
ATOM 755 O O . ALA A 1 91 ? 2.979 4.429 -5.318 1.00 98.56 91 ALA A O 1
ATOM 756 N N . GLU A 1 92 ? 5.035 4.202 -4.439 1.00 98.56 92 GLU A N 1
ATOM 757 C CA . GLU A 1 92 ? 5.683 5.184 -5.319 1.00 98.56 92 GLU A CA 1
ATOM 758 C C . GLU A 1 92 ? 5.717 4.722 -6.782 1.00 98.56 92 GLU A C 1
ATOM 760 O O . GLU A 1 92 ? 5.417 5.501 -7.694 1.00 98.56 92 GLU A O 1
ATOM 765 N N . LEU A 1 93 ? 6.012 3.442 -7.023 1.00 98.19 93 LEU A N 1
ATOM 766 C CA . LEU A 1 93 ? 5.988 2.871 -8.365 1.00 98.19 93 LEU A CA 1
ATOM 767 C C . LEU A 1 93 ? 4.573 2.894 -8.962 1.00 98.19 93 LEU A C 1
ATOM 769 O O . LEU A 1 93 ? 4.406 3.329 -10.099 1.00 98.19 93 LEU A O 1
ATOM 773 N N . LEU A 1 94 ? 3.538 2.529 -8.199 1.00 98.38 94 LEU A N 1
ATOM 774 C CA . LEU A 1 94 ? 2.136 2.648 -8.628 1.00 98.38 94 LEU A CA 1
ATOM 775 C C . LEU A 1 94 ? 1.777 4.085 -9.025 1.00 98.38 94 LEU A C 1
ATOM 777 O O . LEU A 1 94 ? 1.048 4.292 -9.996 1.00 98.38 94 LEU A O 1
ATOM 781 N N . ASN A 1 95 ? 2.292 5.085 -8.306 1.00 97.94 95 ASN A N 1
ATOM 782 C CA . ASN A 1 95 ? 2.117 6.486 -8.677 1.00 97.94 95 ASN A CA 1
ATOM 783 C C . ASN A 1 95 ? 2.827 6.815 -10.001 1.00 97.94 95 ASN A C 1
ATOM 785 O O . ASN A 1 95 ? 2.210 7.365 -10.914 1.00 97.94 95 ASN A O 1
ATOM 789 N N . THR A 1 96 ? 4.087 6.401 -10.141 1.00 97.06 96 THR A N 1
ATOM 790 C CA . THR A 1 96 ? 4.901 6.614 -11.350 1.00 97.06 96 THR A CA 1
ATOM 791 C C . THR A 1 96 ? 4.279 5.965 -12.590 1.00 97.06 96 THR A C 1
ATOM 793 O O . THR A 1 96 ? 4.249 6.561 -13.669 1.00 97.06 96 THR A O 1
ATOM 796 N N . LEU A 1 97 ? 3.703 4.771 -12.432 1.00 96.06 97 LEU A N 1
ATOM 797 C CA . LEU A 1 97 ? 3.010 4.036 -13.491 1.00 96.06 97 LEU A CA 1
ATOM 798 C C . LEU A 1 97 ? 1.578 4.533 -13.749 1.00 96.06 97 LEU A C 1
ATOM 800 O O . LEU A 1 97 ? 0.910 4.014 -14.636 1.00 96.06 97 LEU A O 1
ATOM 804 N N . ARG A 1 98 ? 1.102 5.563 -13.033 1.00 96.81 98 ARG A N 1
ATOM 805 C CA . ARG A 1 98 ? -0.280 6.083 -13.106 1.00 96.81 98 ARG A CA 1
ATOM 806 C C . ARG A 1 98 ? -1.354 5.045 -12.747 1.00 96.81 98 ARG A C 1
ATOM 808 O O . ARG A 1 98 ? -2.492 5.134 -13.197 1.00 96.81 98 ARG A O 1
ATOM 815 N N . LEU A 1 99 ? -1.006 4.094 -11.884 1.00 97.56 99 LEU A N 1
ATOM 816 C CA . LEU A 1 99 ? -1.886 3.033 -11.385 1.00 97.56 99 LEU A CA 1
ATOM 817 C C . LEU A 1 99 ? -2.437 3.314 -9.978 1.00 97.56 99 LEU A C 1
ATOM 819 O O . LEU A 1 99 ? -3.289 2.575 -9.488 1.00 97.56 99 LEU A O 1
ATOM 823 N N . ARG A 1 100 ? -2.007 4.405 -9.330 1.00 97.94 100 ARG A N 1
ATOM 824 C CA . ARG A 1 100 ? -2.442 4.783 -7.974 1.00 97.94 100 ARG A CA 1
ATOM 825 C C . ARG A 1 100 ? -3.963 4.875 -7.828 1.00 97.94 100 ARG A C 1
ATOM 827 O O . ARG A 1 100 ? -4.508 4.299 -6.896 1.00 97.94 100 ARG A O 1
ATOM 834 N N . ASN A 1 101 ? -4.663 5.531 -8.755 1.00 97.94 101 ASN A N 1
ATOM 835 C CA . ASN A 1 101 ? -6.125 5.672 -8.669 1.00 97.94 101 ASN A CA 1
ATOM 836 C C . ASN A 1 101 ? -6.847 4.318 -8.742 1.00 97.94 101 ASN A C 1
ATOM 838 O O . ASN A 1 101 ? -7.833 4.104 -8.035 1.00 97.94 101 ASN A O 1
ATOM 842 N N . ARG A 1 102 ? -6.327 3.389 -9.556 1.00 97.81 102 ARG A N 1
ATOM 843 C CA . ARG A 1 102 ? -6.822 2.010 -9.636 1.00 97.81 102 ARG A CA 1
ATOM 844 C C . ARG A 1 102 ? -6.619 1.284 -8.303 1.00 97.81 102 ARG A C 1
ATOM 846 O O . ARG A 1 102 ? -7.559 0.664 -7.813 1.00 97.81 102 ARG A O 1
ATOM 853 N N . ALA A 1 103 ? -5.442 1.424 -7.687 1.00 98.44 103 ALA A N 1
ATOM 854 C CA . ALA A 1 103 ? -5.144 0.850 -6.374 1.00 98.44 103 ALA A CA 1
ATOM 855 C C . ALA A 1 103 ? -6.062 1.411 -5.273 1.00 98.44 103 ALA A C 1
ATOM 857 O O . ALA A 1 103 ? -6.706 0.640 -4.569 1.00 98.44 103 ALA A O 1
ATOM 858 N N . CYS A 1 104 ? -6.205 2.738 -5.177 1.00 98.44 104 CYS A N 1
ATOM 859 C CA . CYS A 1 104 ? -7.086 3.376 -4.193 1.00 98.44 104 CYS A CA 1
ATOM 860 C C . CYS A 1 104 ? -8.551 2.939 -4.355 1.00 98.44 104 CYS A C 1
ATOM 862 O O . CYS A 1 104 ? -9.220 2.635 -3.371 1.00 98.44 104 CYS A O 1
ATOM 864 N N . SER A 1 105 ? -9.045 2.857 -5.595 1.00 97.62 105 SER A N 1
ATOM 865 C CA . SER A 1 105 ? -10.421 2.418 -5.873 1.00 97.62 105 SER A CA 1
ATOM 866 C C . SER A 1 105 ? -10.651 0.966 -5.449 1.00 97.62 105 SER A C 1
ATOM 868 O O . SER A 1 105 ? -11.685 0.640 -4.868 1.00 97.62 105 SER A O 1
ATOM 870 N N . LEU A 1 106 ? -9.674 0.091 -5.702 1.00 98.12 106 LEU A N 1
ATOM 871 C CA . LEU A 1 106 ? -9.728 -1.304 -5.276 1.00 98.12 106 LEU A CA 1
ATOM 872 C C . LEU A 1 106 ? -9.712 -1.440 -3.750 1.00 98.12 106 LEU A C 1
ATOM 874 O O . LEU A 1 106 ? -10.473 -2.240 -3.209 1.00 98.12 106 LEU A O 1
ATOM 878 N N . VAL A 1 107 ? -8.880 -0.650 -3.069 1.00 98.38 107 VAL A N 1
ATOM 879 C CA . VAL A 1 107 ? -8.813 -0.598 -1.604 1.00 98.38 107 VAL A CA 1
ATOM 880 C C . VAL A 1 107 ? -10.160 -0.207 -1.007 1.00 98.38 107 VAL A C 1
ATOM 882 O O . VAL A 1 107 ? -10.670 -0.927 -0.153 1.00 98.38 107 VAL A O 1
ATOM 885 N N . LEU A 1 108 ? -10.779 0.872 -1.497 1.00 96.00 108 LEU A N 1
ATOM 886 C CA . LEU A 1 108 ? -12.096 1.303 -1.017 1.00 96.00 108 LEU A CA 1
ATOM 887 C C . LEU A 1 108 ? -13.181 0.257 -1.278 1.00 96.00 108 LEU A C 1
ATOM 889 O O . LEU A 1 108 ? -14.059 0.079 -0.450 1.00 96.00 108 LEU A O 1
ATOM 893 N N . ARG A 1 109 ? -13.112 -0.480 -2.391 1.00 96.81 109 ARG A N 1
ATOM 894 C CA . ARG A 1 109 ? -14.055 -1.577 -2.654 1.00 96.81 109 ARG A CA 1
ATOM 895 C C . ARG A 1 109 ? -13.875 -2.753 -1.687 1.00 96.81 109 ARG A C 1
ATOM 897 O O . ARG A 1 109 ? -14.849 -3.414 -1.353 1.00 96.81 109 ARG A O 1
ATOM 904 N N . ARG A 1 110 ? -12.635 -3.055 -1.291 1.00 98.00 110 ARG A N 1
ATOM 905 C CA . ARG A 1 110 ? -12.293 -4.222 -0.459 1.00 98.00 110 ARG A CA 1
ATOM 906 C C . ARG A 1 110 ? -12.443 -3.974 1.043 1.00 98.00 110 ARG A C 1
ATOM 908 O O . ARG A 1 110 ? -12.435 -4.941 1.797 1.00 98.00 110 ARG A O 1
ATOM 915 N N . ILE A 1 111 ? -12.588 -2.723 1.485 1.00 96.31 111 ILE A N 1
ATOM 916 C CA . ILE A 1 111 ? -12.755 -2.414 2.913 1.00 96.31 111 ILE A CA 1
ATOM 917 C C . ILE A 1 111 ? -14.073 -2.956 3.484 1.00 96.31 111 ILE A C 1
ATOM 919 O O . ILE A 1 111 ? -14.116 -3.288 4.660 1.00 96.31 111 ILE A O 1
ATOM 923 N N . ASP A 1 112 ? -15.089 -3.143 2.636 1.00 93.25 112 ASP A N 1
ATOM 924 C CA . ASP A 1 112 ? -16.406 -3.692 2.992 1.00 93.25 112 ASP A CA 1
ATOM 925 C C . ASP A 1 112 ? -16.587 -5.161 2.541 1.00 93.25 112 ASP A C 1
ATOM 927 O O . ASP A 1 112 ? -17.707 -5.669 2.453 1.00 93.25 112 ASP A O 1
ATOM 931 N N . ASP A 1 113 ? -15.498 -5.863 2.199 1.00 98.00 113 ASP A N 1
ATOM 932 C CA . ASP A 1 113 ? -15.567 -7.252 1.727 1.00 98.00 113 ASP A CA 1
ATOM 933 C C . ASP A 1 113 ? -16.098 -8.198 2.818 1.00 98.00 113 ASP A C 1
ATOM 935 O O . ASP A 1 113 ? -15.882 -7.990 4.010 1.00 98.00 113 ASP A O 1
ATOM 939 N N . ARG A 1 114 ? -16.763 -9.292 2.433 1.00 96.62 114 ARG A N 1
ATOM 940 C CA . ARG A 1 114 ? -17.255 -10.299 3.389 1.00 96.62 114 ARG A CA 1
ATOM 941 C C . ARG A 1 114 ? -16.112 -11.024 4.100 1.00 96.62 114 ARG A C 1
ATOM 943 O O . ARG A 1 114 ? -16.251 -11.379 5.270 1.00 96.62 114 ARG A O 1
ATOM 950 N N . GLN A 1 115 ? -14.992 -11.236 3.415 1.00 97.75 115 GLN A N 1
ATOM 951 C CA . GLN A 1 115 ? -13.834 -11.932 3.962 1.00 97.75 115 GLN A CA 1
ATOM 952 C C . GLN A 1 115 ? -12.976 -10.987 4.802 1.00 97.75 115 GLN A C 1
ATOM 954 O O . GLN A 1 115 ? -12.482 -9.966 4.326 1.00 97.75 115 GLN A O 1
ATOM 959 N N . GLU A 1 116 ? -12.748 -11.359 6.060 1.00 96.69 116 GLU A N 1
ATOM 960 C CA . GLU A 1 116 ? -11.983 -10.540 7.004 1.00 96.69 116 GLU A CA 1
ATOM 961 C C . GLU A 1 116 ? -10.538 -10.269 6.566 1.00 96.69 116 GLU A C 1
ATOM 963 O O . GLU A 1 116 ? -10.017 -9.174 6.779 1.00 96.69 116 GLU A O 1
ATOM 968 N N . THR A 1 117 ? -9.900 -11.238 5.908 1.00 97.00 117 THR A N 1
ATOM 969 C CA . THR A 1 117 ? -8.535 -11.109 5.389 1.00 97.00 117 THR A CA 1
ATOM 970 C C . THR A 1 117 ? -8.473 -10.071 4.276 1.00 97.00 117 THR A C 1
ATOM 972 O O . THR A 1 117 ? -7.580 -9.228 4.274 1.00 97.00 117 THR A O 1
ATOM 975 N N . VAL A 1 118 ? -9.465 -10.058 3.380 1.00 98.25 118 VAL A N 1
ATOM 976 C CA . VAL A 1 118 ? -9.565 -9.077 2.291 1.00 98.25 118 VAL A CA 1
ATOM 977 C C . VAL A 1 118 ? -9.721 -7.662 2.848 1.00 98.25 118 VAL A C 1
ATOM 979 O O . VAL A 1 118 ? -8.999 -6.762 2.411 1.00 98.25 118 VAL A O 1
ATOM 982 N N . ARG A 1 119 ? -10.580 -7.472 3.861 1.00 98.25 119 ARG A N 1
ATOM 983 C CA . ARG A 1 119 ? -10.718 -6.177 4.548 1.00 98.25 119 ARG A CA 1
ATOM 984 C C . ARG A 1 119 ? -9.407 -5.743 5.199 1.00 98.25 119 ARG A C 1
ATOM 986 O O . ARG A 1 119 ? -8.956 -4.619 4.998 1.00 98.25 119 ARG A O 1
ATOM 993 N N . ALA A 1 120 ? -8.741 -6.637 5.926 1.00 98.06 120 ALA A N 1
ATOM 994 C CA . ALA A 1 120 ? -7.475 -6.322 6.580 1.00 98.06 120 ALA A CA 1
ATOM 995 C C . ALA A 1 120 ? -6.358 -5.957 5.584 1.00 98.06 120 ALA A C 1
ATOM 997 O O . ALA A 1 120 ? -5.636 -4.981 5.803 1.00 98.06 120 ALA A O 1
ATOM 998 N N . HIS A 1 121 ? -6.243 -6.671 4.461 1.00 98.25 121 HIS A N 1
ATOM 999 C CA . HIS A 1 121 ? -5.301 -6.335 3.387 1.00 98.25 121 HIS A CA 1
ATOM 1000 C C . HIS A 1 121 ? -5.609 -4.970 2.761 1.00 98.25 121 HIS A C 1
ATOM 1002 O O . HIS A 1 121 ? -4.687 -4.203 2.465 1.00 98.25 121 HIS A O 1
ATOM 1008 N N . ALA A 1 122 ? -6.894 -4.630 2.614 1.00 98.44 122 ALA A N 1
ATOM 1009 C CA . ALA A 1 122 ? -7.315 -3.312 2.154 1.00 98.44 122 ALA A CA 1
ATOM 1010 C C . ALA A 1 122 ? -6.879 -2.208 3.127 1.00 98.44 122 ALA A C 1
ATOM 1012 O O . ALA A 1 122 ? -6.331 -1.204 2.682 1.00 98.44 122 ALA A O 1
ATOM 1013 N N . ILE A 1 123 ? -7.020 -2.407 4.442 1.00 98.50 123 ILE A N 1
ATOM 1014 C CA . ILE A 1 123 ? -6.566 -1.445 5.462 1.00 98.50 123 ILE A CA 1
ATOM 1015 C C . ILE A 1 123 ? -5.041 -1.255 5.417 1.00 98.50 123 ILE A C 1
ATOM 1017 O O . ILE A 1 123 ? -4.552 -0.124 5.448 1.00 98.50 123 ILE A O 1
ATOM 1021 N N . ILE A 1 124 ? -4.271 -2.344 5.308 1.00 98.25 124 ILE A N 1
ATOM 1022 C CA . ILE A 1 124 ? -2.802 -2.270 5.198 1.00 98.25 124 ILE A CA 1
ATOM 1023 C C . ILE A 1 124 ? -2.401 -1.507 3.929 1.00 98.25 124 ILE A C 1
ATOM 1025 O O . ILE A 1 124 ? -1.533 -0.629 3.974 1.00 98.25 124 ILE A O 1
ATOM 1029 N N . SER A 1 125 ? -3.056 -1.807 2.806 1.00 98.56 125 SER A N 1
ATOM 1030 C CA . SER A 1 125 ? -2.824 -1.136 1.525 1.00 98.56 125 SER A CA 1
ATOM 1031 C C . SER A 1 125 ? -3.205 0.342 1.582 1.00 98.56 125 SER A C 1
ATOM 1033 O O . SER A 1 125 ? -2.431 1.180 1.129 1.00 98.56 125 SER A O 1
ATOM 1035 N N . MET A 1 126 ? -4.338 0.686 2.203 1.00 98.31 126 MET A N 1
ATOM 1036 C CA . MET A 1 126 ? -4.788 2.063 2.434 1.00 98.31 126 MET A CA 1
ATOM 1037 C C . MET A 1 126 ? -3.720 2.880 3.159 1.00 98.31 126 MET A C 1
ATOM 1039 O O . MET A 1 126 ? -3.350 3.974 2.728 1.00 98.31 126 MET A O 1
ATOM 1043 N N . ALA A 1 127 ? -3.191 2.321 4.247 1.00 97.75 127 ALA A N 1
ATOM 1044 C CA . ALA A 1 127 ? -2.194 2.983 5.067 1.00 97.75 127 ALA A CA 1
ATOM 1045 C C . ALA A 1 127 ? -0.823 3.052 4.363 1.00 97.75 127 ALA A C 1
ATOM 1047 O O . ALA A 1 127 ? -0.073 4.011 4.542 1.00 97.75 127 ALA A O 1
ATOM 1048 N N . THR A 1 128 ? -0.492 2.061 3.532 1.00 98.12 128 THR A N 1
ATOM 1049 C CA . THR A 1 128 ? 0.713 2.052 2.683 1.00 98.12 128 THR A CA 1
ATOM 1050 C C . THR A 1 128 ? 0.636 3.089 1.566 1.00 98.12 128 THR A C 1
ATOM 1052 O O . THR A 1 128 ? 1.627 3.759 1.293 1.00 98.12 128 THR A O 1
ATOM 1055 N N . LEU A 1 129 ? -0.537 3.254 0.955 1.00 98.25 129 LEU A N 1
ATOM 1056 C CA . LEU A 1 129 ? -0.809 4.259 -0.071 1.00 98.25 129 LEU A CA 1
ATOM 1057 C C . LEU A 1 129 ? -0.989 5.668 0.507 1.00 98.25 129 LEU A C 1
ATOM 1059 O O . LEU A 1 129 ? -1.160 6.602 -0.273 1.00 98.25 129 LEU A O 1
ATOM 1063 N N . GL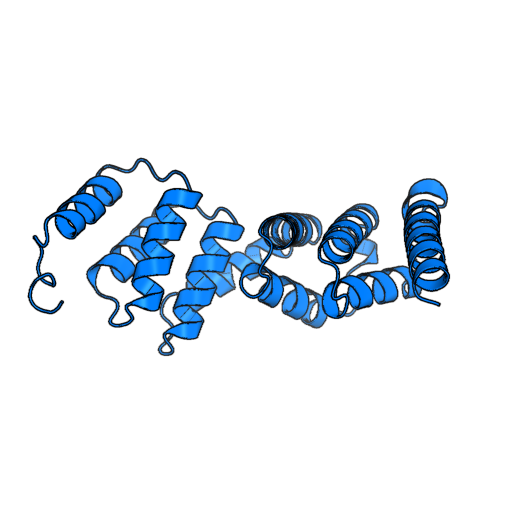U A 1 130 ? -0.950 5.836 1.829 1.00 97.31 130 GLU A N 1
ATOM 1064 C CA . GLU A 1 130 ? -1.144 7.116 2.523 1.00 97.31 130 GLU A CA 1
ATOM 1065 C C . GLU A 1 130 ? -2.492 7.776 2.204 1.00 97.31 130 GLU A C 1
ATOM 1067 O O . GLU A 1 130 ? -2.603 8.995 2.062 1.00 97.31 130 GLU A O 1
ATOM 1072 N N . MET A 1 131 ? -3.540 6.967 2.053 1.00 97.19 131 MET A N 1
ATOM 1073 C CA . MET A 1 131 ? -4.876 7.485 1.779 1.00 97.19 131 MET A CA 1
ATOM 1074 C C . MET A 1 131 ? -5.430 8.166 3.035 1.00 97.19 131 MET A C 1
ATOM 1076 O O . MET A 1 131 ? -5.620 7.527 4.070 1.00 97.19 131 MET A O 1
ATOM 1080 N N . LYS A 1 132 ? -5.670 9.476 2.937 1.00 93.94 132 LYS A N 1
ATOM 1081 C CA . LYS A 1 132 ? -6.211 10.314 4.010 1.00 93.94 132 LYS A CA 1
ATOM 1082 C C . LYS A 1 132 ? -7.328 11.190 3.470 1.00 93.94 132 LYS A C 1
ATOM 1084 O O . LYS A 1 132 ? -7.077 12.151 2.746 1.00 93.94 132 LYS A O 1
ATOM 1089 N N . GLY A 1 133 ? -8.548 10.873 3.859 1.00 94.81 133 GLY A N 1
ATOM 1090 C CA . GLY A 1 133 ? -9.736 11.640 3.533 1.00 94.81 133 GLY A CA 1
ATOM 1091 C C . GLY A 1 133 ? -10.875 11.273 4.472 1.00 94.81 133 GLY A C 1
ATOM 1092 O O . GLY A 1 133 ? -10.778 10.337 5.264 1.00 94.81 133 GLY A O 1
ATOM 1093 N N . GLU A 1 134 ? -11.968 12.028 4.400 1.00 95.12 134 GLU A N 1
ATOM 1094 C CA . GLU A 1 134 ? -13.128 11.809 5.271 1.00 95.12 134 GLU A CA 1
ATOM 1095 C C . GLU A 1 134 ? -13.772 10.430 5.038 1.00 95.12 134 GLU A C 1
ATOM 1097 O O . GLU A 1 134 ? -14.263 9.805 5.977 1.00 95.12 134 GLU A O 1
ATOM 1102 N N . LYS A 1 135 ? -13.723 9.912 3.801 1.00 94.81 135 LYS A N 1
ATOM 1103 C CA . LYS A 1 135 ? -14.231 8.571 3.471 1.00 94.81 135 LYS A CA 1
ATOM 1104 C C . LYS A 1 135 ? -13.399 7.479 4.139 1.00 94.81 135 LYS A C 1
ATOM 1106 O O . LYS A 1 135 ? -13.957 6.573 4.745 1.00 94.81 135 LYS A O 1
ATOM 1111 N N . GLU A 1 136 ? -12.078 7.587 4.049 1.00 96.25 136 GLU A N 1
ATOM 1112 C CA . GLU A 1 136 ? -11.132 6.655 4.658 1.00 96.25 136 GLU A CA 1
ATOM 1113 C C . GLU A 1 136 ? -11.217 6.706 6.183 1.00 96.25 136 GLU A C 1
ATOM 1115 O O . GLU A 1 136 ? -11.237 5.664 6.832 1.00 96.25 136 GLU A O 1
ATOM 1120 N N . LEU A 1 137 ? -11.340 7.909 6.754 1.00 96.12 137 LEU A N 1
ATOM 1121 C CA . LEU A 1 137 ? -11.541 8.092 8.187 1.00 96.12 137 LEU A CA 1
ATOM 1122 C C . LEU A 1 137 ? -12.786 7.366 8.670 1.00 96.12 137 LEU A C 1
ATOM 1124 O O . LEU A 1 137 ? -12.722 6.593 9.624 1.00 96.12 137 LEU A O 1
ATOM 1128 N N . LYS A 1 138 ? -13.914 7.623 8.001 1.00 95.56 138 LYS A N 1
ATOM 1129 C CA . LYS A 1 138 ? -15.187 7.002 8.337 1.00 95.56 138 LYS A CA 1
ATOM 1130 C C . LYS A 1 138 ? -15.080 5.482 8.243 1.00 95.56 138 LYS A C 1
ATOM 1132 O O . LYS A 1 138 ? -15.422 4.812 9.206 1.00 95.56 138 LYS A O 1
ATOM 1137 N N . ALA A 1 139 ? -14.523 4.954 7.154 1.00 96.00 139 ALA A N 1
ATOM 1138 C CA . ALA A 1 139 ? -14.364 3.513 6.978 1.00 96.00 139 ALA A CA 1
ATOM 1139 C C . ALA A 1 139 ? -13.484 2.878 8.071 1.00 96.00 139 ALA A C 1
ATOM 1141 O O . ALA A 1 139 ? -13.835 1.835 8.615 1.00 96.00 139 ALA A O 1
ATOM 1142 N N . LEU A 1 140 ? -12.366 3.508 8.450 1.00 96.25 140 LEU A N 1
ATOM 1143 C CA . LEU A 1 140 ? -11.509 2.993 9.523 1.00 96.25 140 LEU A CA 1
ATOM 1144 C C . LEU A 1 140 ? -12.168 3.092 10.907 1.00 96.25 140 LEU A C 1
ATOM 1146 O O . LEU A 1 140 ? -11.961 2.200 11.728 1.00 96.25 140 LEU A O 1
ATOM 1150 N N . LEU A 1 141 ? -12.953 4.141 11.176 1.00 95.44 141 LEU A N 1
ATOM 1151 C CA . LEU A 1 141 ? -13.740 4.257 12.409 1.00 95.44 141 LEU A CA 1
ATOM 1152 C C . LEU A 1 141 ? -14.859 3.211 12.457 1.00 95.44 141 LEU A C 1
ATOM 1154 O O . LEU A 1 141 ? -15.049 2.592 13.502 1.00 95.44 141 LEU A O 1
ATOM 1158 N N . ASP A 1 142 ? -15.542 2.971 11.337 1.00 95.00 142 ASP A N 1
ATOM 1159 C CA . ASP A 1 142 ? -16.579 1.947 11.209 1.00 95.00 142 ASP A CA 1
ATOM 1160 C C . ASP A 1 142 ? -15.977 0.550 11.411 1.00 95.00 142 ASP A C 1
ATOM 1162 O O . ASP A 1 142 ? -16.501 -0.227 12.208 1.00 95.00 142 ASP A O 1
ATOM 1166 N N . ILE A 1 143 ? -14.821 0.249 10.800 1.00 95.25 143 ILE A N 1
ATOM 1167 C CA . ILE A 1 143 ? -14.106 -1.009 11.059 1.00 95.25 143 ILE A CA 1
ATOM 1168 C C . ILE A 1 143 ? -13.718 -1.113 12.526 1.00 95.25 143 ILE A C 1
ATOM 1170 O O . ILE A 1 143 ? -13.947 -2.143 13.163 1.00 95.25 143 ILE A O 1
ATOM 1174 N N . LEU A 1 144 ? -13.136 -0.051 13.085 1.00 92.19 144 LEU A N 1
ATOM 1175 C CA . LEU A 1 144 ? -12.726 -0.061 14.475 1.00 92.19 144 LEU A CA 1
ATOM 1176 C C . LEU A 1 144 ? -13.929 -0.332 15.379 1.00 92.19 144 LEU A C 1
ATOM 1178 O O . LEU A 1 144 ? -13.802 -1.159 16.271 1.00 92.19 144 LEU A O 1
ATOM 1182 N N . ALA A 1 145 ? -15.084 0.285 15.139 1.00 90.06 145 ALA A N 1
ATOM 1183 C CA . ALA A 1 145 ? -16.264 0.175 15.988 1.00 90.06 145 ALA A CA 1
ATOM 1184 C C . ALA A 1 145 ? -17.079 -1.111 15.782 1.00 90.06 145 ALA A C 1
ATOM 1186 O O . ALA A 1 145 ? -17.557 -1.664 16.770 1.00 90.06 145 ALA A O 1
ATOM 1187 N N . LEU A 1 146 ? -17.243 -1.579 14.541 1.00 91.81 146 LEU A N 1
ATOM 1188 C CA . LEU A 1 146 ? -18.287 -2.541 14.162 1.00 91.81 146 LEU A CA 1
ATOM 1189 C C . LEU A 1 146 ? -17.761 -3.846 13.549 1.00 91.81 146 LEU A C 1
ATOM 1191 O O . LEU A 1 146 ? -18.505 -4.825 13.508 1.00 91.81 146 LEU A O 1
ATOM 1195 N N . ASP A 1 147 ? -16.516 -3.894 13.066 1.00 94.8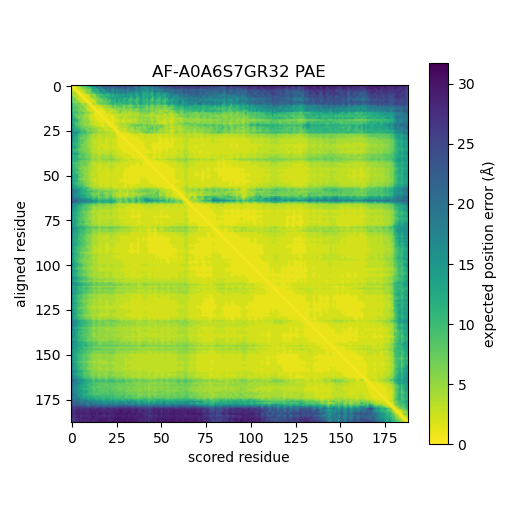1 147 ASP A N 1
ATOM 1196 C CA . ASP A 1 147 ? -16.002 -5.089 12.386 1.0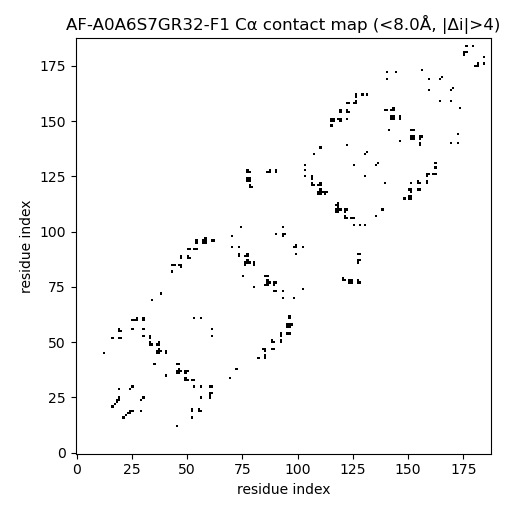0 94.81 147 ASP A CA 1
ATOM 1197 C C . ASP A 1 147 ? -15.895 -6.268 13.359 1.00 94.81 147 ASP A C 1
ATOM 1199 O O . ASP A 1 147 ? -15.351 -6.131 14.457 1.00 94.81 147 ASP A O 1
ATOM 1203 N N . SER A 1 148 ? -16.374 -7.447 12.960 1.00 92.75 148 SER A N 1
ATOM 1204 C CA . SER A 1 148 ? -16.308 -8.663 13.776 1.00 92.75 148 SER A CA 1
ATOM 1205 C C . SER A 1 148 ? -14.880 -9.196 13.929 1.00 92.75 148 SER A C 1
ATOM 1207 O O . SER A 1 148 ? -14.548 -9.792 14.956 1.00 92.75 148 SER A O 1
ATOM 1209 N N . SER A 1 149 ? -14.003 -8.936 12.958 1.00 95.31 149 SER A N 1
ATOM 1210 C CA . SER A 1 149 ? -12.641 -9.457 12.930 1.00 95.31 149 SER A CA 1
ATOM 1211 C C . SER A 1 149 ? -11.703 -8.659 13.828 1.00 95.31 149 SER A C 1
ATOM 1213 O O . SER A 1 149 ? -11.401 -7.490 13.579 1.00 95.31 149 SER A O 1
ATOM 1215 N N . VAL A 1 150 ? -11.154 -9.318 14.853 1.00 92.56 150 VAL A N 1
ATOM 1216 C CA . VAL A 1 150 ? -10.094 -8.742 15.701 1.00 92.56 150 VAL A CA 1
ATOM 1217 C C . VAL A 1 150 ? -8.908 -8.294 14.842 1.00 92.56 150 VAL A C 1
ATOM 1219 O O . VAL A 1 150 ? -8.345 -7.223 15.072 1.00 92.56 150 VAL A O 1
ATOM 1222 N N . TYR A 1 151 ? -8.555 -9.082 13.824 1.00 94.06 151 TYR A N 1
ATOM 1223 C CA . TYR A 1 151 ? -7.431 -8.789 12.944 1.00 94.06 151 TYR A CA 1
ATOM 1224 C C . TYR A 1 151 ? -7.643 -7.495 12.148 1.00 94.06 151 TYR A C 1
ATOM 1226 O O . TYR A 1 151 ? -6.762 -6.632 12.161 1.00 94.06 151 TYR A O 1
ATOM 1234 N N . ALA A 1 152 ? -8.819 -7.312 11.534 1.00 96.75 152 ALA A N 1
ATOM 1235 C CA . ALA A 1 152 ? -9.156 -6.079 10.816 1.00 96.75 152 ALA A CA 1
ATOM 1236 C C . ALA A 1 152 ? -9.133 -4.854 11.747 1.00 96.75 152 ALA A C 1
ATOM 1238 O O . ALA A 1 152 ? -8.528 -3.833 11.414 1.00 96.75 152 ALA A O 1
ATOM 1239 N N . ARG A 1 153 ? -9.683 -4.979 12.964 1.00 95.38 153 ARG A N 1
ATOM 1240 C CA . ARG A 1 153 ? -9.649 -3.902 13.971 1.00 95.38 153 ARG A CA 1
ATOM 1241 C C . ARG A 1 153 ? -8.223 -3.523 14.378 1.00 95.38 153 ARG A C 1
ATOM 1243 O O . ARG A 1 153 ? -7.918 -2.337 14.477 1.00 95.38 153 ARG A O 1
ATOM 1250 N N . ILE A 1 154 ? -7.332 -4.499 14.571 1.00 94.00 154 ILE A N 1
ATOM 1251 C CA . ILE A 1 154 ? -5.909 -4.242 14.855 1.00 94.00 154 ILE A CA 1
ATOM 1252 C C . ILE A 1 154 ? -5.246 -3.504 13.685 1.00 94.00 154 ILE A C 1
ATOM 1254 O O . ILE A 1 154 ? -4.485 -2.559 13.915 1.00 94.00 154 ILE A O 1
ATOM 1258 N N . GLN A 1 155 ? -5.530 -3.896 12.437 1.00 96.50 155 GLN A N 1
ATOM 1259 C CA . GLN A 1 155 ? -4.988 -3.178 11.281 1.00 96.50 155 GLN A CA 1
ATOM 1260 C C . GLN A 1 155 ? -5.517 -1.743 11.200 1.00 96.50 155 GLN A C 1
ATOM 1262 O O . GLN A 1 155 ? -4.739 -0.855 10.863 1.00 96.50 155 GLN A O 1
ATOM 1267 N N . ALA A 1 156 ? -6.775 -1.478 11.573 1.00 96.56 156 ALA A N 1
ATOM 1268 C CA . ALA A 1 156 ? -7.315 -0.116 11.614 1.00 96.56 156 ALA A CA 1
ATOM 1269 C C . ALA A 1 156 ? -6.570 0.772 12.627 1.00 96.56 156 ALA A C 1
ATOM 1271 O O . ALA A 1 156 ? -6.162 1.884 12.291 1.00 96.56 156 ALA A O 1
ATOM 1272 N N . VAL A 1 157 ? -6.285 0.261 13.833 1.00 95.12 157 VAL A N 1
ATOM 1273 C CA . VAL A 1 157 ? -5.466 0.980 14.832 1.00 95.12 157 VAL A CA 1
ATOM 1274 C C . VAL A 1 157 ? -4.066 1.282 14.289 1.00 95.12 157 VAL A C 1
ATOM 1276 O O . VAL A 1 157 ? -3.582 2.413 14.383 1.00 95.12 157 VAL A O 1
ATOM 1279 N N . ARG A 1 158 ? -3.414 0.289 13.669 1.00 94.75 158 ARG A N 1
ATOM 1280 C CA . ARG A 1 158 ? -2.094 0.471 13.041 1.00 94.75 158 ARG A CA 1
ATOM 1281 C C . ARG A 1 158 ? -2.138 1.483 11.899 1.00 94.75 158 ARG A C 1
ATOM 1283 O O . ARG A 1 158 ? -1.201 2.266 11.760 1.00 94.75 158 ARG A O 1
ATOM 1290 N N . ALA A 1 159 ? -3.209 1.487 11.108 1.00 96.44 159 ALA A N 1
ATOM 1291 C CA . ALA A 1 159 ? -3.412 2.452 10.038 1.00 96.44 159 ALA A CA 1
ATOM 1292 C C . ALA A 1 159 ? -3.518 3.877 10.589 1.00 96.44 159 ALA A C 1
ATOM 1294 O O . ALA A 1 159 ? -2.810 4.747 10.092 1.00 96.44 159 ALA A O 1
ATOM 1295 N N . PHE A 1 160 ? -4.295 4.115 11.652 1.00 95.75 160 PHE A N 1
ATOM 1296 C CA . PHE A 1 160 ? -4.366 5.434 12.293 1.00 95.75 160 PHE A CA 1
ATOM 1297 C C . PHE A 1 160 ? -3.001 5.931 12.777 1.00 95.75 160 PHE A C 1
ATOM 1299 O O . PHE A 1 160 ? -2.640 7.078 12.508 1.00 95.75 160 PHE A O 1
ATOM 1306 N N . SER A 1 161 ? -2.225 5.063 13.435 1.00 93.00 161 SER A N 1
ATOM 1307 C CA . SER A 1 161 ? -0.869 5.396 13.888 1.00 93.00 161 SER A CA 1
ATOM 1308 C C . SER A 1 161 ? 0.054 5.720 12.714 1.00 93.00 161 SER A C 1
ATOM 1310 O O . SER A 1 161 ? 0.679 6.774 12.689 1.00 93.00 161 SER A O 1
ATOM 1312 N N . ARG A 1 162 ? 0.090 4.861 11.696 1.00 93.38 162 ARG A N 1
ATOM 1313 C CA . ARG A 1 162 ? 0.938 5.043 10.516 1.00 93.38 162 ARG A CA 1
ATOM 1314 C C . ARG A 1 162 ? 0.585 6.298 9.721 1.00 93.38 162 ARG A C 1
ATOM 1316 O O . ARG A 1 162 ? 1.464 6.984 9.209 1.00 93.38 162 ARG A O 1
ATOM 1323 N N . LEU A 1 163 ? -0.705 6.583 9.603 1.00 94.62 163 LEU A N 1
ATOM 1324 C CA . LEU A 1 163 ? -1.205 7.781 8.953 1.00 94.62 163 LEU A CA 1
ATOM 1325 C C . LEU A 1 163 ? -1.038 9.017 9.852 1.00 94.62 163 LEU A C 1
ATOM 1327 O O . LEU A 1 163 ? -1.353 10.107 9.398 1.00 94.62 163 LEU A O 1
ATOM 1331 N N . ASN A 1 164 ? -0.522 8.919 11.082 1.00 93.00 164 ASN A N 1
ATOM 1332 C CA . ASN A 1 164 ? -0.427 10.050 12.014 1.00 93.00 164 ASN A CA 1
ATOM 1333 C C . ASN A 1 164 ? -1.759 10.822 12.100 1.00 93.00 164 ASN A C 1
ATOM 1335 O O . ASN A 1 164 ? -1.809 12.042 11.911 1.00 93.00 164 ASN A O 1
ATOM 1339 N N . TRP A 1 165 ? -2.864 10.089 12.267 1.00 91.12 165 TRP A N 1
ATOM 1340 C CA . TRP A 1 165 ? -4.205 10.664 12.217 1.00 91.12 165 TRP A CA 1
ATOM 1341 C C . TRP A 1 165 ? -4.557 11.363 13.537 1.00 91.12 165 TRP A C 1
ATOM 1343 O O . TRP A 1 165 ? -4.993 10.729 14.493 1.00 91.12 165 TRP A O 1
ATOM 1353 N N . ASN A 1 166 ? -4.417 12.688 13.574 1.00 88.19 166 ASN A N 1
ATOM 1354 C CA . ASN A 1 166 ? -4.684 13.513 14.762 1.00 88.19 166 ASN A CA 1
ATOM 1355 C C . ASN A 1 166 ? -6.129 14.047 14.819 1.00 88.19 166 ASN A C 1
ATOM 1357 O O . ASN A 1 166 ? -6.362 15.189 15.207 1.00 88.19 166 ASN A O 1
ATOM 1361 N N . ASP A 1 167 ? -7.108 13.243 14.402 1.00 92.50 167 ASP A N 1
ATOM 1362 C CA . ASP A 1 167 ? -8.521 13.639 14.443 1.00 92.50 167 ASP A CA 1
ATOM 1363 C C . ASP A 1 167 ? -9.106 13.325 15.835 1.00 92.50 167 ASP A C 1
ATOM 1365 O O . ASP A 1 167 ? -8.935 12.202 16.328 1.00 92.50 167 ASP A O 1
ATOM 1369 N N . PRO A 1 168 ? -9.815 14.267 16.486 1.00 93.44 168 PRO A N 1
ATOM 1370 C CA . PRO A 1 168 ? -10.411 14.044 17.803 1.00 93.44 168 PRO A CA 1
ATOM 1371 C C . PRO A 1 168 ? -11.310 12.803 17.893 1.00 93.44 168 PRO A C 1
ATOM 1373 O O . PRO A 1 168 ? -11.401 12.196 18.961 1.00 93.44 168 PRO A O 1
ATOM 1376 N N . ARG A 1 169 ? -11.964 12.406 16.792 1.00 92.50 169 ARG A N 1
ATOM 1377 C CA . ARG A 1 169 ? -12.794 11.194 16.711 1.00 92.50 169 ARG A CA 1
ATOM 1378 C C . ARG A 1 169 ? -11.950 9.931 16.853 1.00 92.50 169 ARG A C 1
ATOM 1380 O O . ARG A 1 169 ? -12.336 9.028 17.590 1.00 92.50 169 ARG A O 1
ATOM 1387 N N . VAL A 1 170 ? -10.780 9.900 16.211 1.00 92.25 170 VAL A N 1
ATOM 1388 C CA . VAL A 1 170 ? -9.814 8.794 16.316 1.00 92.25 170 VAL A CA 1
ATOM 1389 C C . VAL A 1 170 ? -9.306 8.692 17.746 1.00 92.25 170 VAL A C 1
ATOM 1391 O O . VAL A 1 170 ? -9.405 7.633 18.358 1.00 92.25 170 VAL A O 1
ATOM 1394 N N . LEU A 1 171 ? -8.838 9.806 18.315 1.00 91.31 171 LEU A N 1
ATOM 1395 C CA . LEU A 1 171 ? -8.311 9.839 19.682 1.00 91.31 171 LEU A CA 1
ATOM 1396 C C . LEU A 1 171 ? -9.353 9.389 20.713 1.00 91.31 171 LEU A C 1
ATOM 1398 O O . LEU A 1 171 ? -9.039 8.610 21.612 1.00 91.31 171 LEU A O 1
ATOM 1402 N N . ARG A 1 172 ? -10.602 9.846 20.567 1.00 89.56 172 ARG A N 1
ATOM 1403 C CA . ARG A 1 172 ? -11.714 9.432 21.429 1.00 89.56 172 ARG A CA 1
ATOM 1404 C C . ARG A 1 172 ? -11.981 7.934 21.317 1.00 89.56 172 ARG A C 1
ATOM 1406 O O . ARG A 1 172 ? -12.011 7.260 22.340 1.00 89.56 172 ARG A O 1
ATOM 1413 N N . SER A 1 173 ? -12.110 7.421 20.094 1.00 87.38 173 SER A N 1
ATOM 1414 C CA . SER A 1 173 ? -12.402 6.006 19.848 1.00 87.38 173 SER A CA 1
ATOM 1415 C C . SER A 1 173 ? -11.301 5.081 20.384 1.00 87.38 173 SER A C 1
ATOM 1417 O O . SER A 1 173 ? -11.592 4.054 20.996 1.00 87.38 173 SER A O 1
ATOM 1419 N N . LEU A 1 174 ? -10.029 5.465 20.223 1.00 87.31 174 LEU A N 1
ATOM 1420 C CA . LEU A 1 174 ? -8.896 4.715 20.774 1.00 87.31 174 LEU A CA 1
ATOM 1421 C C . LEU A 1 174 ? -8.884 4.737 22.312 1.00 87.31 174 LEU A C 1
ATOM 1423 O O . LEU A 1 174 ? -8.666 3.696 22.928 1.00 87.31 174 LEU A O 1
ATOM 1427 N N . LYS A 1 175 ? -9.168 5.889 22.933 1.00 86.00 175 LYS A N 1
ATOM 1428 C CA . LYS A 1 175 ? -9.196 6.046 24.398 1.00 86.00 175 LYS A CA 1
ATOM 1429 C C . LYS A 1 175 ? -10.343 5.282 25.061 1.00 86.00 175 LYS A C 1
ATOM 1431 O O . LYS A 1 175 ? -10.151 4.699 26.121 1.00 86.00 175 LYS A O 1
ATOM 1436 N N . GLU A 1 176 ? -11.529 5.293 24.458 1.00 81.88 176 GLU A N 1
ATOM 1437 C CA . GLU A 1 176 ? -12.669 4.481 24.908 1.00 81.88 176 GLU A CA 1
ATOM 1438 C C . GLU A 1 176 ? -12.269 2.996 24.957 1.00 81.88 176 GLU A C 1
ATOM 1440 O O . GLU A 1 176 ? -12.423 2.328 25.980 1.00 81.88 176 GLU A O 1
ATOM 1445 N N . ARG A 1 177 ? -11.595 2.508 23.909 1.00 72.56 177 ARG A N 1
ATOM 1446 C CA . ARG A 1 177 ? -11.112 1.122 23.857 1.00 72.56 177 ARG A CA 1
ATOM 1447 C C . ARG A 1 177 ? -10.030 0.778 24.865 1.00 72.56 177 ARG A C 1
ATOM 1449 O O . ARG A 1 177 ? -10.085 -0.310 25.427 1.00 72.56 177 ARG 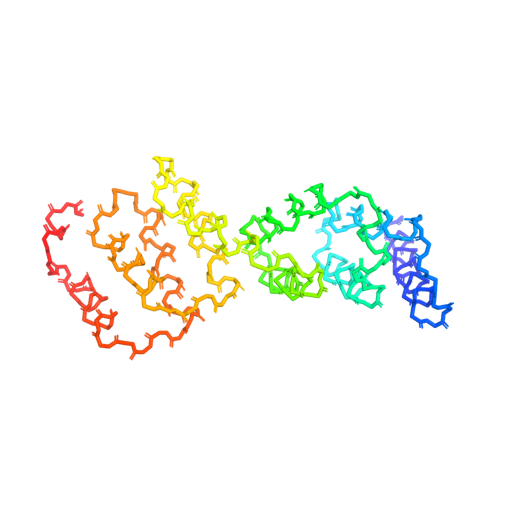A O 1
ATOM 1456 N N . GLU A 1 178 ? -9.072 1.668 25.097 1.00 75.38 178 GLU A N 1
ATOM 1457 C CA . GLU A 1 178 ? -8.029 1.461 26.111 1.00 75.38 178 GLU A CA 1
ATOM 1458 C C . GLU A 1 178 ? -8.632 1.233 27.504 1.00 75.38 178 GLU A C 1
ATOM 1460 O O . GLU A 1 178 ? -8.154 0.396 28.264 1.00 75.38 178 GLU A O 1
ATOM 1465 N N . LYS A 1 179 ? -9.723 1.935 27.821 1.00 71.88 179 LYS A N 1
ATOM 1466 C CA . LYS A 1 179 ? -10.405 1.836 29.115 1.00 71.88 179 LYS A CA 1
ATOM 1467 C C . LYS A 1 179 ? -11.304 0.610 29.270 1.00 71.88 179 LYS A C 1
ATOM 1469 O O . LYS A 1 179 ? -11.882 0.431 30.337 1.00 71.88 179 LYS A O 1
ATOM 1474 N N . GLY A 1 180 ? -11.489 -0.192 28.219 1.00 63.56 180 GLY A N 1
ATOM 1475 C CA . GLY A 1 180 ? -12.572 -1.176 28.197 1.00 63.56 180 GLY A CA 1
ATOM 1476 C C . GLY A 1 180 ? -13.945 -0.507 28.346 1.00 63.56 180 GLY A C 1
ATOM 1477 O O . GLY A 1 180 ? -14.867 -1.087 28.911 1.00 63.56 180 GLY A O 1
ATOM 1478 N N . GLU A 1 181 ? -14.099 0.729 27.870 1.00 52.16 181 GLU A N 1
ATOM 1479 C CA . GLU A 1 181 ? -15.363 1.461 27.889 1.00 52.16 181 GLU A CA 1
ATOM 1480 C C . GLU A 1 181 ? -15.863 1.605 26.445 1.00 52.16 181 GLU A C 1
ATOM 1482 O O . GLU A 1 181 ? -15.170 2.097 25.564 1.00 52.16 181 GLU A O 1
ATOM 1487 N N . GLY A 1 182 ? -17.074 1.124 26.165 1.00 54.88 182 GLY A N 1
ATOM 1488 C CA . GLY A 1 182 ? -17.666 1.151 24.826 1.00 54.88 182 GLY A CA 1
ATOM 1489 C C . GLY A 1 182 ? -18.615 -0.023 24.604 1.00 54.88 182 GLY A C 1
ATOM 1490 O O . GLY A 1 182 ? -18.572 -1.008 25.341 1.00 54.88 182 GLY A O 1
ATOM 1491 N N . ILE A 1 183 ? -19.469 0.060 23.577 1.00 48.41 183 ILE A N 1
ATOM 1492 C CA . ILE A 1 183 ? -20.556 -0.908 23.304 1.00 48.41 183 ILE A CA 1
ATOM 1493 C C . ILE A 1 183 ? -20.047 -2.368 23.236 1.00 48.41 183 ILE A C 1
ATOM 1495 O O . ILE A 1 183 ? -20.803 -3.299 23.506 1.00 48.41 183 ILE A O 1
ATOM 1499 N N . LEU A 1 184 ? -18.754 -2.577 22.951 1.00 50.41 184 LEU A N 1
ATOM 1500 C CA . LEU A 1 184 ? -18.139 -3.892 22.754 1.00 50.41 184 LEU A CA 1
ATOM 1501 C C . LEU A 1 184 ? -17.033 -4.277 23.749 1.00 50.41 184 LEU A C 1
ATOM 1503 O O . LEU A 1 184 ? -16.471 -5.358 23.605 1.00 50.41 184 LEU A O 1
ATOM 1507 N N . ALA A 1 185 ? -16.753 -3.487 24.790 1.00 49.19 185 ALA A N 1
ATOM 1508 C CA . ALA A 1 185 ? -15.895 -3.966 25.885 1.00 49.19 185 ALA A CA 1
ATOM 1509 C C . ALA A 1 185 ? -16.517 -5.141 26.666 1.00 49.19 185 ALA A C 1
ATOM 1511 O O . ALA A 1 185 ? -15.875 -5.781 27.485 1.00 49.19 185 ALA A O 1
ATOM 1512 N N . ARG A 1 186 ? -17.787 -5.442 26.376 1.00 46.34 186 ARG A N 1
ATOM 1513 C CA . ARG A 1 186 ? -18.540 -6.576 26.909 1.00 46.34 186 ARG A CA 1
ATOM 1514 C C . ARG A 1 186 ? -18.221 -7.918 26.228 1.00 46.34 186 ARG A C 1
ATOM 1516 O O . ARG A 1 186 ? -18.806 -8.915 26.630 1.00 46.34 186 ARG A O 1
ATOM 1523 N N . TYR A 1 187 ? -17.357 -7.951 25.205 1.00 42.59 187 TYR A N 1
ATOM 1524 C CA . TYR A 1 187 ? -17.063 -9.167 24.421 1.00 42.59 187 TYR A CA 1
ATOM 1525 C C . TYR A 1 187 ? -15.563 -9.493 24.274 1.00 42.59 187 TYR A C 1
ATOM 1527 O O . TYR A 1 187 ? -15.198 -10.302 23.420 1.00 42.59 187 TYR A O 1
ATOM 1535 N N . THR A 1 188 ? -14.698 -8.862 25.071 1.00 43.47 188 THR A N 1
ATOM 1536 C CA . THR A 1 188 ? -13.320 -9.323 25.337 1.00 43.47 188 THR A CA 1
ATOM 1537 C C . THR A 1 188 ? -13.287 -10.023 26.679 1.00 43.47 188 THR A C 1
ATOM 1539 O O . THR A 1 188 ? -12.667 -11.102 26.757 1.00 43.47 188 THR A O 1
#

Nearest PDB structures (foldseek):
  7bfq-assembly1_C  TM=5.210E-01  e=2.149E-02  Homo sapiens
  7rwc-assembly1_B  TM=4.425E-01  e=1.793E-02  Mus musculus
  3v6a-assembly1_A  TM=4.550E-01  e=2.960E-01  Homo sapiens
  7mc4-assembly1_A  TM=3.487E-01  e=8.376E-01  Synechococcus sp. A15-62
  9g6k-assembly1_Lb  TM=3.370E-01  e=2.069E+00  Toxoplasma gondii

Radius of gyration: 19.82 Å; Cα contacts (8 Å, |Δi|>4): 181; chains: 1; bounding box: 52×36×53 Å

InterPro domains:
  IPR011989 Armadillo-like helical [G3DSA:1.25.10.10] (5-183)
  IPR016024 Armadillo-type fold [SSF48371] (15-180)
  IPR052873 HEAT repeat-containing protein 9 [PTHR38323] (13-187)

Organism: Paramuricea clavata (NCBI:txid317549)

Mean predicted aligned error: 6.4 Å

Foldseek 3Di:
DVVVVVVVVVVVLVVLCCCCPVVVDLAPVNLVVLLCCLQDPPDLVSVLSSLVSLLSSFQVSNPVPPVPVSCVSLLCQCQVDPDLSNNLSSLVSCVRNVNNVVSLVCLLVQCPPPDLVSNLSSLSSCLSNLPDDPSNVVSLLCCCAPNPDPSNNVSSLVSCVSNVPPDPSNVVSVVCVVVCHDPCSVPD

Sequence (188 aa):
MAHRSVVQYLSYHKAFNVLVRQMNSKDKIIVEALLHELNTSINWKVRVQACDLLMFVGNRHVLVKDVDEIFEILERLLWDHAHQEVRSKVAELLNTLRLRNRACSLVLRRIDDRQETVRAHAIISMATLEMKGEKELKALLDILALDSSVYARIQAVRAFSRLNWNDPRVLRSLKEREKGEGILARYT

pLDDT: mean 88.83, std 13.42, range [42.59, 98.56]